Protein AF-A0A7C6C992-F1 (afdb_monomer)

Mean predicted aligned error: 8.11 Å

Radius of gyration: 24.9 Å; Cα contacts (8 Å, |Δi|>4): 354; chains: 1; bounding box: 51×46×105 Å

Structure (mmCIF, N/CA/C/O backbone):
data_AF-A0A7C6C992-F1
#
_entry.id   AF-A0A7C6C992-F1
#
loop_
_atom_site.group_PDB
_atom_site.id
_atom_site.type_symbol
_atom_site.label_atom_id
_atom_site.label_alt_id
_atom_site.label_comp_id
_atom_site.label_asym_id
_atom_site.label_entity_id
_atom_site.label_seq_id
_atom_site.pdbx_PDB_ins_code
_atom_site.Cartn_x
_atom_site.Cartn_y
_atom_site.Cartn_z
_atom_site.occupancy
_atom_site.B_iso_or_equiv
_atom_site.auth_seq_id
_atom_site.auth_comp_id
_atom_site.auth_asym_id
_atom_site.auth_atom_id
_atom_site.pdbx_PDB_model_num
ATOM 1 N N . MET A 1 1 ? 5.895 -8.245 67.526 1.00 63.25 1 MET A N 1
ATOM 2 C CA . MET A 1 1 ? 5.330 -7.080 66.798 1.00 63.25 1 MET A CA 1
ATOM 3 C C . MET A 1 1 ? 6.073 -6.731 65.502 1.00 63.25 1 MET A C 1
ATOM 5 O O . MET A 1 1 ? 5.422 -6.705 64.469 1.00 63.25 1 MET A O 1
ATOM 9 N N . ARG A 1 2 ? 7.404 -6.523 65.492 1.00 70.19 2 ARG A N 1
ATOM 10 C CA . ARG A 1 2 ? 8.161 -6.196 64.253 1.00 70.19 2 ARG A CA 1
ATOM 11 C C . ARG A 1 2 ? 8.018 -7.226 63.118 1.00 70.19 2 ARG A C 1
ATOM 13 O O . ARG A 1 2 ? 7.748 -6.830 61.995 1.00 70.19 2 ARG A O 1
ATOM 20 N N . LYS A 1 3 ? 8.118 -8.531 63.408 1.00 68.38 3 LYS A N 1
ATOM 21 C CA . LYS A 1 3 ? 7.976 -9.601 62.395 1.00 68.38 3 LYS A CA 1
ATOM 22 C C . LYS A 1 3 ? 6.582 -9.652 61.747 1.00 68.38 3 LYS A C 1
ATOM 24 O O . LYS A 1 3 ? 6.481 -9.866 60.549 1.00 68.38 3 LYS A O 1
ATOM 29 N N . ILE A 1 4 ? 5.529 -9.384 62.524 1.00 76.81 4 ILE A N 1
ATOM 30 C CA . ILE A 1 4 ? 4.139 -9.335 62.033 1.00 76.81 4 ILE A CA 1
ATOM 31 C C . ILE A 1 4 ? 3.945 -8.133 61.098 1.00 76.81 4 ILE A C 1
ATOM 33 O O . ILE A 1 4 ? 3.351 -8.280 60.038 1.00 76.81 4 ILE A O 1
ATOM 37 N N . ARG A 1 5 ? 4.526 -6.971 61.435 1.00 73.81 5 ARG A N 1
ATOM 38 C CA . ARG A 1 5 ? 4.494 -5.782 60.567 1.00 73.81 5 ARG A CA 1
ATOM 39 C C . ARG A 1 5 ? 5.260 -5.991 59.258 1.00 73.81 5 ARG A C 1
ATOM 41 O O . ARG A 1 5 ? 4.784 -5.570 58.215 1.00 73.81 5 ARG A O 1
ATOM 48 N N . ILE A 1 6 ? 6.411 -6.667 59.299 1.00 79.94 6 ILE A N 1
ATOM 49 C CA . ILE A 1 6 ? 7.184 -7.004 58.089 1.00 79.94 6 ILE A CA 1
ATOM 50 C C . ILE A 1 6 ? 6.382 -7.941 57.179 1.00 79.94 6 ILE A C 1
ATOM 52 O O . ILE A 1 6 ? 6.317 -7.701 55.979 1.00 79.94 6 ILE A O 1
ATOM 56 N N . LEU A 1 7 ? 5.724 -8.958 57.746 1.00 80.44 7 LEU A N 1
ATOM 57 C CA . LEU A 1 7 ? 4.880 -9.873 56.978 1.00 80.44 7 LEU A CA 1
ATOM 58 C C . LEU A 1 7 ? 3.705 -9.131 56.323 1.00 80.44 7 LEU A C 1
ATOM 60 O O . LEU A 1 7 ? 3.492 -9.273 55.126 1.00 80.44 7 LEU A O 1
ATOM 64 N N . GLN A 1 8 ? 3.009 -8.269 57.070 1.00 83.50 8 GLN A N 1
ATOM 65 C CA . GLN A 1 8 ? 1.908 -7.449 56.547 1.00 83.50 8 GLN A CA 1
ATOM 66 C C . GLN A 1 8 ? 2.346 -6.551 55.381 1.00 83.50 8 GLN A C 1
ATOM 68 O O . GLN A 1 8 ? 1.665 -6.516 54.358 1.00 83.50 8 GLN A O 1
ATOM 73 N N . ILE A 1 9 ? 3.505 -5.892 55.496 1.00 84.88 9 ILE A N 1
ATOM 74 C CA . ILE A 1 9 ? 4.071 -5.067 54.418 1.00 84.88 9 ILE A CA 1
ATOM 75 C C . ILE A 1 9 ? 4.376 -5.924 53.184 1.00 84.88 9 ILE A C 1
ATOM 77 O O . ILE A 1 9 ? 4.029 -5.527 52.077 1.00 84.88 9 ILE A O 1
ATOM 81 N N . LEU A 1 10 ? 4.960 -7.114 53.364 1.00 82.12 10 LEU A N 1
ATOM 82 C CA . LEU A 1 10 ? 5.276 -8.019 52.255 1.00 82.12 10 LEU A CA 1
ATOM 83 C C . LEU A 1 10 ? 4.010 -8.472 51.512 1.00 82.12 10 LEU A C 1
ATOM 85 O O . LEU A 1 10 ? 3.965 -8.438 50.287 1.00 82.12 10 LEU A O 1
ATOM 89 N N . THR A 1 11 ? 2.966 -8.849 52.256 1.00 84.88 11 THR A N 1
ATOM 90 C CA . THR A 1 11 ? 1.672 -9.253 51.675 1.00 84.88 11 THR A CA 1
ATOM 91 C C . THR A 1 11 ? 1.011 -8.113 50.904 1.00 84.88 11 THR A C 1
ATOM 93 O O . THR A 1 11 ? 0.519 -8.332 49.801 1.00 84.88 11 THR A O 1
ATOM 96 N N . ALA A 1 12 ? 1.030 -6.892 51.449 1.00 83.00 12 ALA A N 1
ATOM 97 C CA . ALA A 1 12 ? 0.493 -5.714 50.770 1.00 83.00 12 ALA A CA 1
ATOM 98 C C . ALA A 1 12 ? 1.267 -5.397 49.480 1.00 83.00 12 ALA A C 1
ATOM 100 O O . ALA A 1 12 ? 0.664 -5.045 48.470 1.00 83.00 12 ALA A O 1
ATOM 101 N N . PHE A 1 13 ? 2.589 -5.584 49.491 1.00 87.00 13 PHE A N 1
ATOM 102 C CA . PHE A 1 13 ? 3.431 -5.414 48.310 1.00 87.00 13 PHE A CA 1
ATOM 103 C C . PHE A 1 13 ? 3.099 -6.455 47.232 1.00 87.00 13 PHE A C 1
ATOM 105 O O . PHE A 1 13 ? 2.861 -6.099 46.084 1.00 87.00 13 PHE A O 1
ATOM 112 N N . ILE A 1 14 ? 3.001 -7.735 47.602 1.00 87.19 14 ILE A N 1
ATOM 113 C CA . ILE A 1 14 ? 2.652 -8.815 46.666 1.00 87.19 14 ILE A CA 1
ATOM 114 C C . ILE A 1 14 ? 1.253 -8.602 46.079 1.00 87.19 14 ILE A C 1
ATOM 116 O O . ILE A 1 14 ? 1.069 -8.795 44.882 1.00 87.19 14 ILE A O 1
ATOM 120 N N . LEU A 1 15 ? 0.281 -8.157 46.880 1.00 85.94 15 LEU A N 1
ATOM 121 C CA . LEU A 1 15 ? -1.056 -7.822 46.387 1.00 85.94 15 LEU A CA 1
ATOM 122 C C . LEU A 1 15 ? -1.034 -6.624 45.435 1.00 85.94 15 LEU A C 1
ATOM 124 O O . LEU A 1 15 ? -1.675 -6.681 44.395 1.00 85.94 15 LEU A O 1
ATOM 128 N N . PHE A 1 16 ? -0.280 -5.567 45.740 1.00 83.50 16 PHE A N 1
ATOM 129 C CA . PHE A 1 16 ? -0.207 -4.382 44.885 1.00 83.50 16 PHE A CA 1
ATOM 130 C C . PHE A 1 16 ? 0.463 -4.679 43.534 1.00 83.50 16 PHE A C 1
ATOM 132 O O . PHE A 1 16 ? -0.086 -4.346 42.485 1.00 83.50 16 PHE A O 1
ATOM 139 N N . PHE A 1 17 ? 1.612 -5.360 43.537 1.00 82.31 17 PHE A N 1
ATOM 140 C CA . PHE A 1 17 ? 2.313 -5.730 42.304 1.00 82.31 17 PHE A CA 1
ATOM 141 C C . PHE A 1 17 ? 1.619 -6.870 41.556 1.00 82.31 17 PHE A C 1
ATOM 143 O O . PHE A 1 17 ? 1.561 -6.837 40.332 1.00 82.31 17 PHE A O 1
ATOM 150 N N . GLY A 1 18 ? 1.046 -7.838 42.272 1.00 80.56 18 GLY A N 1
ATOM 151 C CA . GLY A 1 18 ? 0.264 -8.923 41.685 1.00 80.56 18 GLY A CA 1
ATOM 152 C C . GLY A 1 18 ? -1.007 -8.414 41.012 1.00 80.56 18 GLY A C 1
ATOM 153 O O . GLY A 1 18 ? -1.281 -8.786 39.877 1.00 80.56 18 GLY A O 1
ATOM 154 N N . LEU A 1 19 ? -1.744 -7.503 41.657 1.00 78.62 19 LEU A N 1
ATOM 155 C CA . LEU A 1 19 ? -2.938 -6.891 41.073 1.00 78.62 19 LEU A CA 1
ATOM 156 C C . LEU A 1 19 ? -2.579 -5.977 39.894 1.00 78.62 19 LEU A C 1
ATOM 158 O O . LEU A 1 19 ? -3.246 -6.038 38.869 1.00 78.62 19 LEU A O 1
ATOM 162 N N . SER A 1 20 ? -1.499 -5.195 39.996 1.00 74.31 20 SER A N 1
ATOM 163 C CA . SER A 1 20 ? -0.986 -4.374 38.888 1.00 74.31 20 SER A CA 1
ATOM 164 C C . SER A 1 20 ? -0.569 -5.225 37.679 1.00 74.31 20 SER A C 1
ATOM 166 O O . SER A 1 20 ? -0.906 -4.902 36.543 1.00 74.31 20 SER A O 1
ATOM 168 N N . TYR A 1 21 ? 0.089 -6.364 37.916 1.00 79.31 21 TYR A N 1
ATOM 169 C CA . TYR A 1 21 ? 0.481 -7.306 36.867 1.00 79.31 21 TYR A CA 1
ATOM 170 C C . TYR A 1 21 ? -0.719 -8.010 36.227 1.00 79.31 21 TYR A C 1
ATOM 172 O O . TYR A 1 21 ? -0.766 -8.153 35.009 1.00 79.31 21 TYR A O 1
ATOM 180 N N . ILE A 1 22 ? -1.720 -8.397 37.027 1.00 78.31 22 ILE A N 1
ATOM 181 C CA . ILE A 1 22 ? -2.979 -8.933 36.503 1.00 78.31 22 ILE A CA 1
ATOM 182 C C 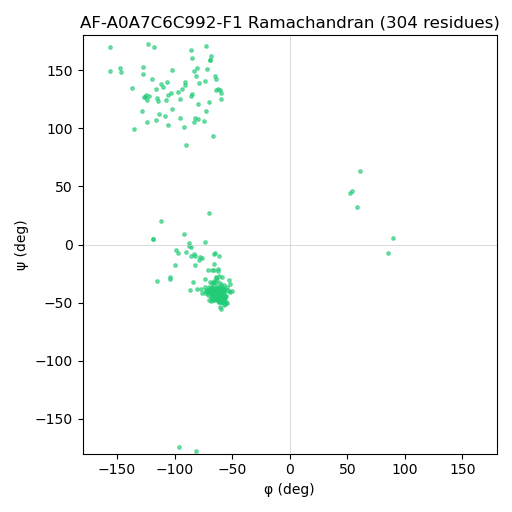. ILE A 1 22 ? -3.638 -7.870 35.625 1.00 78.31 22 ILE A C 1
ATOM 184 O O . ILE A 1 22 ? -3.845 -8.145 34.452 1.00 78.31 22 ILE A O 1
ATOM 188 N N . VAL A 1 23 ? -3.857 -6.648 36.128 1.00 72.12 23 VAL A N 1
ATOM 189 C CA . VAL A 1 23 ? -4.415 -5.516 35.359 1.00 72.12 23 VAL A CA 1
ATOM 190 C C . VAL A 1 23 ? -3.643 -5.279 34.056 1.00 72.12 23 VAL A C 1
ATOM 192 O O . VAL A 1 23 ? -4.259 -5.065 33.018 1.00 72.12 23 VAL A O 1
ATOM 195 N N . TYR A 1 24 ? -2.314 -5.373 34.071 1.00 72.88 24 TYR A N 1
ATOM 196 C CA . TYR A 1 24 ? -1.490 -5.258 32.866 1.00 72.88 24 TYR A CA 1
ATOM 197 C C . TYR A 1 24 ? -1.779 -6.353 31.822 1.00 72.88 24 TYR A C 1
ATOM 199 O O . TYR A 1 24 ? -1.798 -6.058 30.632 1.00 72.88 24 TYR A O 1
ATOM 207 N N . ILE A 1 25 ? -2.039 -7.594 32.246 1.00 68.00 25 ILE A N 1
ATOM 208 C CA . ILE A 1 25 ? -2.342 -8.718 31.343 1.00 68.00 25 ILE A CA 1
ATOM 209 C C . ILE A 1 25 ? -3.781 -8.668 30.814 1.00 68.00 25 ILE A C 1
ATOM 211 O O . ILE A 1 25 ? -4.013 -9.014 29.659 1.00 68.00 25 ILE A O 1
ATOM 215 N N . ILE A 1 26 ? -4.755 -8.266 31.638 1.00 66.06 26 ILE A N 1
ATOM 216 C CA . ILE A 1 26 ? -6.173 -8.215 31.225 1.00 66.06 26 ILE A CA 1
ATOM 217 C C . ILE A 1 26 ? -6.521 -6.991 30.379 1.00 66.06 26 ILE A C 1
ATOM 219 O O . ILE A 1 26 ? -7.595 -6.989 29.785 1.00 66.06 26 ILE A O 1
ATOM 223 N N . ASN A 1 27 ? -5.667 -5.966 30.303 1.00 56.12 27 ASN A N 1
ATOM 224 C CA . ASN A 1 27 ? -5.900 -4.852 29.388 1.00 56.12 27 ASN A CA 1
ATOM 225 C C . ASN A 1 27 ? -5.462 -5.251 27.969 1.00 56.12 27 ASN A C 1
ATOM 227 O O . ASN A 1 27 ? -4.255 -5.348 27.721 1.00 56.12 27 ASN A O 1
ATOM 231 N N . PRO A 1 28 ? -6.398 -5.485 27.028 1.00 59.41 28 PRO A N 1
ATOM 232 C CA . PRO A 1 28 ? -6.031 -5.739 25.644 1.00 59.41 28 PRO A CA 1
ATOM 233 C C . PRO A 1 28 ? -5.275 -4.523 25.109 1.00 59.41 28 PRO A C 1
ATOM 235 O O . PRO A 1 28 ? -5.704 -3.380 25.277 1.00 59.41 28 PRO A O 1
ATOM 238 N N . LYS A 1 29 ? -4.116 -4.763 24.492 1.00 64.62 29 LYS A N 1
ATOM 239 C CA . LYS A 1 29 ? -3.349 -3.687 23.866 1.00 64.62 29 LYS A CA 1
ATOM 240 C C . LYS A 1 29 ? -4.167 -3.102 22.704 1.00 64.62 29 LYS A C 1
ATOM 242 O O . LYS A 1 29 ? -4.850 -3.864 22.016 1.00 64.62 29 LYS A O 1
ATOM 247 N N . PRO A 1 30 ? -4.115 -1.778 22.486 1.00 66.00 30 PRO A N 1
ATOM 248 C CA . PRO A 1 30 ? -4.925 -1.133 21.464 1.00 66.00 30 PRO A CA 1
ATOM 249 C C . PRO A 1 30 ? -4.589 -1.686 20.078 1.00 66.00 30 PRO A C 1
ATOM 251 O O . PRO A 1 30 ? -3.417 -1.808 19.708 1.00 66.00 30 PRO A O 1
ATOM 254 N N . LEU A 1 31 ? -5.639 -2.006 19.322 1.00 76.75 31 LEU A N 1
ATOM 255 C CA . LEU A 1 31 ? -5.551 -2.455 17.939 1.00 76.75 31 LEU A CA 1
ATOM 256 C C . LEU A 1 31 ? -4.927 -1.347 17.085 1.00 76.75 31 LEU A C 1
ATOM 258 O O . LEU A 1 31 ? -5.322 -0.184 17.198 1.00 76.75 31 LEU A O 1
ATOM 262 N N . THR A 1 32 ? -3.969 -1.696 16.228 1.00 90.75 32 THR A N 1
ATOM 263 C CA . THR A 1 32 ? -3.448 -0.760 15.230 1.00 90.75 32 THR A CA 1
ATOM 264 C C . THR A 1 32 ? -3.780 -1.272 13.848 1.00 90.75 32 THR A C 1
ATOM 266 O O . THR A 1 32 ? -3.435 -2.400 13.508 1.00 90.75 32 THR A O 1
ATOM 269 N N . LEU A 1 33 ? -4.427 -0.433 13.052 1.00 92.81 33 LEU A N 1
ATOM 270 C CA . LEU A 1 33 ? -4.755 -0.747 11.673 1.00 92.81 33 LEU A CA 1
ATOM 271 C C . LEU A 1 33 ? -3.902 0.130 10.770 1.00 92.81 33 LEU A C 1
ATOM 273 O O . LEU A 1 33 ? -3.733 1.322 11.035 1.00 92.81 33 LEU A O 1
ATOM 277 N N . VAL A 1 34 ? -3.340 -0.457 9.724 1.00 95.06 34 VAL A N 1
ATOM 278 C CA . VAL A 1 34 ? -2.515 0.244 8.743 1.00 95.06 34 VAL A CA 1
ATOM 279 C C . VAL A 1 34 ? -3.045 -0.074 7.360 1.00 95.06 34 VAL A C 1
ATOM 281 O O . VAL A 1 34 ? -2.971 -1.208 6.902 1.00 95.06 34 VAL A O 1
ATOM 284 N N . SER A 1 35 ? -3.554 0.948 6.685 1.00 94.12 35 SER A N 1
ATOM 285 C CA . SER A 1 35 ? -3.996 0.868 5.301 1.00 94.12 35 SER A CA 1
ATOM 286 C C . SER A 1 35 ? -2.897 1.368 4.371 1.00 94.12 35 SER A C 1
ATOM 288 O O . SER A 1 35 ? -2.374 2.471 4.549 1.00 94.12 35 SER A O 1
ATOM 290 N N . ILE A 1 36 ? -2.603 0.583 3.338 1.00 96.44 36 ILE A N 1
ATOM 291 C CA . ILE A 1 36 ? -1.650 0.881 2.270 1.00 96.44 36 ILE A CA 1
ATOM 292 C C . ILE A 1 36 ? -2.446 0.974 0.965 1.00 96.44 36 ILE A C 1
ATOM 294 O O . ILE A 1 36 ? -2.918 -0.033 0.443 1.00 96.44 36 ILE A O 1
ATOM 298 N N . SER A 1 37 ? -2.616 2.193 0.450 1.00 94.81 37 SER A N 1
ATOM 299 C CA . SER A 1 37 ? -3.334 2.466 -0.799 1.00 94.81 37 SER A CA 1
ATOM 300 C C . SER A 1 37 ? -2.345 2.810 -1.905 1.00 94.81 37 SER A C 1
ATOM 302 O O . SER A 1 37 ? -1.797 3.912 -1.958 1.00 94.81 37 SER A O 1
ATOM 304 N N . ILE A 1 38 ? -2.112 1.840 -2.781 1.00 94.25 38 ILE A N 1
ATOM 305 C CA . ILE A 1 38 ? -1.359 1.968 -4.036 1.00 94.25 38 ILE A CA 1
ATOM 306 C C . ILE A 1 38 ? -2.344 2.105 -5.212 1.00 94.25 38 ILE A C 1
ATOM 308 O O . ILE A 1 38 ? -1.965 2.593 -6.274 1.00 94.25 38 ILE A O 1
ATOM 312 N N . ASN A 1 39 ? -3.617 1.731 -4.986 1.00 87.06 39 ASN A N 1
ATOM 313 C CA . ASN A 1 39 ? -4.565 1.265 -5.998 1.00 87.06 39 ASN A CA 1
ATOM 314 C C . ASN A 1 39 ? -4.018 -0.011 -6.655 1.00 87.06 39 ASN A C 1
ATOM 316 O O . ASN A 1 39 ? -3.615 0.044 -7.819 1.00 87.06 39 ASN A O 1
ATOM 320 N N . PRO A 1 40 ? -3.854 -1.105 -5.882 1.00 94.69 40 PRO A N 1
ATOM 321 C CA . PRO A 1 40 ? -4.780 -1.656 -4.862 1.00 94.69 40 PRO A CA 1
ATOM 322 C C . PRO A 1 40 ? -4.724 -1.109 -3.420 1.00 94.69 40 PRO A C 1
ATOM 324 O O . PRO A 1 40 ? -3.769 -0.432 -3.040 1.00 94.69 40 PRO A O 1
ATOM 327 N N . ASP A 1 41 ? -5.741 -1.446 -2.612 1.00 94.31 41 ASP A N 1
ATOM 328 C CA . ASP A 1 41 ? -5.897 -1.076 -1.196 1.00 94.31 41 ASP A CA 1
ATOM 329 C C . ASP A 1 41 ? -5.820 -2.310 -0.271 1.00 94.31 41 ASP A C 1
ATOM 331 O O . ASP A 1 41 ? -6.728 -3.141 -0.247 1.00 94.31 41 ASP A O 1
ATOM 335 N N . VAL A 1 42 ? -4.766 -2.399 0.545 1.00 96.75 42 VAL A N 1
ATOM 336 C CA . VAL A 1 42 ? -4.572 -3.482 1.529 1.00 96.75 42 VAL A CA 1
ATOM 337 C C . VAL A 1 42 ? -4.584 -2.907 2.939 1.00 96.75 42 VAL A C 1
ATOM 339 O O . VAL A 1 42 ? -3.910 -1.911 3.208 1.00 96.75 42 VAL A O 1
ATOM 342 N N . GLU A 1 43 ? -5.309 -3.544 3.852 1.00 95.44 43 GLU A N 1
ATOM 343 C CA . GLU A 1 43 ? -5.313 -3.200 5.270 1.00 95.44 43 GLU A CA 1
ATOM 344 C C . GLU A 1 43 ? -4.664 -4.299 6.110 1.00 95.44 43 GLU A C 1
ATOM 346 O O . GLU A 1 43 ? -4.862 -5.490 5.877 1.00 95.44 43 GLU A O 1
ATOM 351 N N . LEU A 1 44 ? -3.858 -3.889 7.083 1.00 97.12 44 LEU A N 1
ATOM 352 C CA . LEU A 1 44 ? -3.148 -4.770 7.995 1.00 97.12 44 LEU A CA 1
ATOM 353 C C . LEU A 1 44 ? -3.548 -4.433 9.423 1.00 97.12 44 LEU A C 1
ATOM 355 O O . LEU A 1 44 ? -3.434 -3.283 9.851 1.00 97.12 44 LEU A O 1
ATOM 359 N N . VAL A 1 45 ? -3.963 -5.447 10.171 1.00 94.69 45 VAL A N 1
ATOM 360 C CA . VAL A 1 45 ? -4.172 -5.340 11.614 1.00 94.69 45 VAL A CA 1
ATOM 361 C C . VAL A 1 45 ? -2.910 -5.835 12.297 1.00 94.69 45 VAL A C 1
ATOM 363 O O . VAL A 1 45 ? -2.450 -6.945 12.025 1.00 94.69 45 VAL A O 1
ATOM 366 N N . VAL A 1 46 ? -2.331 -5.010 13.166 1.00 94.75 46 VAL A N 1
ATOM 367 C CA . VAL A 1 46 ? -1.078 -5.321 13.854 1.00 94.75 46 VAL A CA 1
ATOM 368 C C . VAL A 1 46 ? -1.212 -5.165 15.360 1.00 94.75 46 VAL A C 1
ATOM 370 O O . VAL A 1 46 ? -1.908 -4.274 15.860 1.00 94.75 46 VAL A O 1
ATOM 373 N N . ASN A 1 47 ? -0.490 -6.010 16.091 1.00 91.44 47 ASN A N 1
ATOM 374 C CA . ASN A 1 47 ? -0.376 -5.883 17.538 1.00 91.44 47 ASN A CA 1
ATOM 375 C C . ASN A 1 47 ? 0.665 -4.835 17.952 1.00 91.44 47 ASN A C 1
ATOM 377 O O . ASN A 1 47 ? 1.303 -4.172 17.132 1.00 91.44 47 ASN A O 1
ATOM 381 N N . SER A 1 48 ? 0.862 -4.690 19.264 1.00 88.56 48 SER A N 1
ATOM 382 C CA . SER A 1 48 ? 1.797 -3.710 19.831 1.00 88.56 48 SER A CA 1
ATOM 383 C C . SER A 1 48 ? 3.255 -3.913 19.444 1.00 88.56 48 SER A C 1
ATOM 385 O O . SER A 1 48 ? 4.050 -2.986 19.579 1.00 88.56 48 SER A O 1
ATOM 387 N N . ASP A 1 49 ? 3.610 -5.127 19.027 1.00 89.94 49 ASP A N 1
ATOM 388 C CA . ASP A 1 49 ? 4.968 -5.480 18.623 1.00 89.94 49 ASP A CA 1
ATOM 389 C C . ASP A 1 49 ? 5.143 -5.275 17.105 1.00 89.94 49 ASP A C 1
ATOM 391 O O . ASP A 1 49 ? 6.175 -5.619 16.532 1.00 89.94 49 ASP A O 1
ATOM 395 N N . TYR A 1 50 ? 4.140 -4.655 16.465 1.00 93.88 50 TYR A N 1
ATOM 396 C CA . TYR A 1 50 ? 4.039 -4.408 15.033 1.00 93.88 50 TYR A CA 1
ATOM 397 C C . TYR A 1 50 ? 4.081 -5.684 14.192 1.00 93.88 50 TYR A C 1
ATOM 399 O O . TYR A 1 50 ? 4.585 -5.666 13.068 1.00 93.88 50 TYR A O 1
ATOM 407 N N . ILE A 1 51 ? 3.552 -6.780 14.737 1.00 95.81 51 ILE A N 1
ATOM 408 C CA . ILE A 1 51 ? 3.371 -8.040 14.021 1.00 95.81 51 ILE A CA 1
ATOM 409 C C . ILE A 1 51 ? 1.966 -8.080 13.429 1.00 95.81 51 ILE A C 1
ATOM 411 O O . ILE A 1 51 ? 1.000 -7.747 14.116 1.00 95.81 51 ILE A O 1
ATOM 415 N N . VAL A 1 52 ? 1.868 -8.473 12.160 1.00 97.12 52 VAL A N 1
ATOM 416 C CA . VAL A 1 52 ? 0.607 -8.612 11.425 1.00 97.12 52 VAL A CA 1
ATOM 417 C C . VAL A 1 52 ? -0.186 -9.795 11.969 1.00 97.12 52 VAL A C 1
ATOM 419 O O . VAL A 1 52 ? 0.288 -10.930 11.961 1.00 97.12 52 VAL A O 1
ATOM 422 N N . GLU A 1 53 ? -1.407 -9.527 12.414 1.00 95.31 53 GLU A N 1
ATOM 423 C CA . GLU A 1 53 ? -2.360 -10.527 12.902 1.00 95.31 53 GLU A CA 1
ATOM 424 C C . GLU A 1 53 ? -3.460 -10.811 11.875 1.00 95.31 53 GLU A C 1
ATOM 426 O O . GLU A 1 53 ? -3.976 -11.925 11.818 1.00 95.31 53 GLU A O 1
ATOM 431 N N . GLU A 1 54 ? -3.782 -9.833 11.027 1.00 94.88 54 GLU A N 1
ATOM 432 C CA . GLU A 1 54 ? -4.795 -9.965 9.983 1.00 94.88 54 GLU A CA 1
ATOM 433 C C . GLU A 1 54 ? -4.426 -9.141 8.746 1.00 94.88 54 GLU A C 1
ATOM 435 O O . GLU A 1 54 ? -3.798 -8.084 8.846 1.00 94.88 54 GLU A O 1
ATOM 440 N N . VAL A 1 55 ? -4.838 -9.639 7.581 1.00 96.12 55 VAL A N 1
ATOM 441 C CA . VAL A 1 55 ? -4.690 -8.990 6.276 1.00 96.12 55 VAL A CA 1
ATOM 442 C C . VAL A 1 55 ? -6.071 -8.892 5.656 1.00 96.12 55 VAL A C 1
ATOM 444 O O . VAL A 1 55 ? -6.764 -9.905 5.548 1.00 96.12 55 VAL A O 1
ATOM 447 N N . LEU A 1 56 ? -6.447 -7.696 5.220 1.00 95.38 56 LEU A N 1
ATOM 448 C CA . LEU A 1 56 ? -7.723 -7.444 4.577 1.00 95.38 56 LEU A CA 1
ATOM 449 C C . LEU A 1 56 ? -7.512 -6.801 3.193 1.00 95.38 56 LEU A C 1
ATOM 451 O O . LEU A 1 56 ? -7.156 -5.621 3.107 1.00 95.38 56 LEU A O 1
ATOM 455 N N . PRO A 1 57 ? -7.695 -7.557 2.097 1.00 95.06 57 PRO A N 1
ATOM 456 C CA . PRO A 1 57 ? -7.711 -7.006 0.745 1.00 95.06 57 PRO A CA 1
ATOM 457 C C . PRO A 1 57 ? -9.032 -6.261 0.497 1.00 95.06 57 PRO A C 1
ATOM 459 O O . PRO A 1 57 ? -10.100 -6.859 0.352 1.00 95.06 57 PRO A O 1
ATOM 462 N N . ILE A 1 58 ? -8.978 -4.929 0.481 1.00 92.94 58 ILE A N 1
ATOM 463 C CA . ILE A 1 58 ? -10.192 -4.104 0.465 1.00 92.94 58 ILE A CA 1
ATOM 464 C C . ILE A 1 58 ? -10.882 -4.151 -0.905 1.00 92.94 58 ILE A C 1
ATOM 466 O O . ILE A 1 58 ? -12.109 -4.228 -0.973 1.00 92.94 58 ILE A O 1
ATOM 470 N N . ASN A 1 59 ? -10.109 -4.154 -1.994 1.00 91.81 59 ASN A N 1
ATOM 471 C CA . ASN A 1 59 ? -10.602 -4.239 -3.371 1.00 91.81 59 ASN A CA 1
ATOM 472 C C . ASN A 1 59 ? -10.114 -5.500 -4.107 1.00 91.81 59 ASN A C 1
ATOM 474 O O . ASN A 1 59 ? -9.249 -6.224 -3.623 1.00 91.81 59 ASN A O 1
ATOM 478 N N . GLU A 1 60 ? -10.677 -5.762 -5.289 1.00 93.06 60 GLU A N 1
ATOM 479 C CA . GLU A 1 60 ? -10.366 -6.961 -6.086 1.00 93.06 60 GLU A CA 1
ATOM 480 C C . GLU A 1 60 ? -8.893 -7.020 -6.490 1.00 93.06 60 GLU A C 1
ATOM 482 O O . GLU A 1 60 ? -8.253 -8.060 -6.376 1.00 93.06 60 GLU A O 1
ATOM 487 N N . GLU A 1 61 ? -8.309 -5.883 -6.857 1.00 95.94 61 GLU A N 1
ATOM 488 C CA . GLU A 1 61 ? -6.890 -5.796 -7.186 1.00 95.94 61 GLU A CA 1
ATOM 489 C C . GLU A 1 61 ? -6.000 -6.140 -5.979 1.00 95.94 61 GLU A C 1
ATOM 491 O O . GLU A 1 61 ? -4.902 -6.675 -6.148 1.00 95.94 61 GLU A O 1
ATOM 496 N N . ALA A 1 62 ? -6.460 -5.857 -4.752 1.00 96.62 62 ALA A N 1
ATOM 497 C CA . ALA A 1 62 ? -5.757 -6.254 -3.535 1.00 96.62 62 ALA A CA 1
ATOM 498 C C . ALA A 1 62 ? -5.822 -7.765 -3.312 1.00 96.62 62 ALA A C 1
ATOM 500 O O . ALA A 1 62 ? -4.824 -8.345 -2.880 1.00 96.62 62 ALA A O 1
ATOM 501 N N . ASP A 1 63 ? -6.946 -8.410 -3.636 1.00 96.12 63 ASP A N 1
ATOM 502 C CA . ASP A 1 63 ? -7.053 -9.871 -3.579 1.00 96.12 63 ASP A CA 1
ATOM 503 C C . ASP A 1 63 ? -6.020 -10.522 -4.513 1.00 96.12 63 ASP A C 1
ATOM 505 O O . ASP A 1 63 ? -5.298 -11.439 -4.117 1.00 96.12 63 ASP A O 1
ATOM 509 N N . VAL A 1 64 ? -5.871 -9.975 -5.724 1.00 97.12 64 VAL A N 1
ATOM 510 C CA . VAL A 1 64 ? -4.898 -10.433 -6.725 1.00 97.12 64 VAL A CA 1
ATOM 511 C C . VAL A 1 64 ? -3.467 -10.332 -6.206 1.00 97.12 64 VAL A C 1
ATOM 513 O O . VAL A 1 64 ? -2.753 -11.339 -6.168 1.00 97.12 64 VAL A O 1
ATOM 516 N N . ILE A 1 65 ? -3.032 -9.148 -5.759 1.00 97.06 65 ILE A N 1
ATOM 517 C CA . ILE A 1 65 ? -1.630 -8.956 -5.353 1.00 97.06 65 ILE A CA 1
ATOM 518 C C . ILE A 1 65 ? -1.269 -9.665 -4.042 1.00 97.06 65 ILE A C 1
ATOM 520 O O . ILE A 1 65 ? -0.088 -9.930 -3.820 1.00 97.06 65 ILE A O 1
ATOM 524 N N . THR A 1 66 ? -2.253 -9.973 -3.187 1.00 96.94 66 THR A N 1
ATOM 525 C CA . THR A 1 66 ? -2.036 -10.655 -1.898 1.00 96.94 66 THR A CA 1
ATOM 526 C C . THR A 1 66 ? -2.274 -12.168 -1.940 1.00 96.94 66 THR A C 1
ATOM 528 O O . THR A 1 66 ? -1.940 -12.852 -0.974 1.00 96.94 66 THR A O 1
ATOM 531 N N . SER A 1 67 ? -2.787 -12.709 -3.050 1.00 95.06 67 SER A N 1
ATOM 532 C CA . SER A 1 67 ? -3.225 -14.110 -3.202 1.00 95.06 67 SER A CA 1
ATOM 533 C C . SER A 1 67 ? -2.192 -15.178 -2.804 1.00 95.06 67 SER A C 1
ATOM 535 O O . SER A 1 67 ? -2.543 -16.259 -2.324 1.00 95.06 67 SER A O 1
ATOM 537 N N . ASP A 1 68 ? -0.905 -14.902 -2.952 1.00 93.44 68 ASP A N 1
ATOM 538 C CA . ASP A 1 68 ? 0.222 -15.795 -2.664 1.00 93.44 68 ASP A CA 1
ATOM 539 C C . ASP A 1 68 ? 1.162 -15.251 -1.573 1.00 93.44 68 ASP A C 1
ATOM 541 O O . ASP A 1 68 ? 2.185 -15.870 -1.280 1.00 93.44 68 ASP A O 1
ATOM 545 N N . LEU A 1 69 ? 0.823 -14.120 -0.944 1.00 96.88 69 LEU A N 1
ATOM 546 C CA . LEU A 1 69 ? 1.668 -13.502 0.071 1.00 96.88 69 LEU A CA 1
ATOM 547 C C . LEU A 1 69 ? 1.430 -14.115 1.455 1.00 96.88 69 LEU A C 1
ATOM 549 O O . LEU A 1 69 ? 0.314 -14.160 1.970 1.00 96.88 69 LEU A O 1
ATOM 553 N N . GLU A 1 70 ? 2.519 -14.511 2.108 1.00 96.44 70 GLU A N 1
ATOM 554 C CA . GLU A 1 70 ? 2.536 -14.853 3.531 1.00 96.44 70 GLU A CA 1
ATOM 555 C C . GLU A 1 70 ? 2.903 -13.604 4.340 1.00 96.44 70 GLU A C 1
ATOM 557 O O . GLU A 1 70 ? 4.068 -13.197 4.374 1.00 96.44 70 GLU A O 1
ATOM 562 N N . LEU A 1 71 ? 1.891 -12.957 4.928 1.00 98.00 71 LEU A N 1
ATOM 563 C CA . LEU A 1 71 ? 2.043 -11.690 5.660 1.00 98.00 71 LEU A CA 1
ATOM 564 C C . LEU A 1 71 ? 1.735 -11.817 7.159 1.00 98.00 71 LEU A C 1
ATOM 566 O O . LEU A 1 71 ? 2.322 -11.097 7.962 1.00 98.00 71 LEU A O 1
ATOM 570 N N . ILE A 1 72 ? 0.822 -12.713 7.550 1.00 97.12 72 ILE A N 1
ATOM 571 C CA . ILE A 1 72 ? 0.469 -12.937 8.961 1.00 97.12 72 ILE A CA 1
ATOM 572 C C . ILE A 1 72 ? 1.689 -13.487 9.707 1.00 97.12 72 ILE A C 1
ATOM 574 O O . ILE A 1 72 ? 2.347 -14.416 9.243 1.00 97.12 72 ILE A O 1
ATOM 578 N N . GLY A 1 73 ? 1.979 -12.919 10.876 1.00 96.75 73 GLY A N 1
ATOM 579 C CA . GLY A 1 73 ? 3.152 -13.249 11.685 1.00 96.75 73 GLY A CA 1
ATOM 580 C C . GLY A 1 73 ? 4.418 -12.483 11.295 1.00 96.75 73 GLY A C 1
ATOM 581 O O . GLY A 1 73 ? 5.407 -12.542 12.027 1.00 96.75 73 GLY A O 1
ATOM 582 N N . GLU A 1 74 ? 4.404 -11.723 10.199 1.00 98.25 74 GLU A N 1
ATOM 583 C CA . GLU A 1 74 ? 5.523 -10.858 9.834 1.00 98.25 74 GLU A CA 1
ATOM 584 C C . GLU A 1 74 ? 5.457 -9.500 10.525 1.00 98.25 74 GLU A C 1
ATOM 586 O O . GLU A 1 74 ? 4.403 -9.039 10.964 1.00 98.25 74 GLU A O 1
ATOM 591 N N . SER A 1 75 ? 6.599 -8.810 10.578 1.00 98.19 75 SER A N 1
ATOM 592 C CA . SER A 1 75 ? 6.591 -7.396 10.943 1.00 98.19 75 SER A CA 1
ATOM 593 C C . SER A 1 75 ? 5.846 -6.579 9.885 1.00 98.19 75 SER A C 1
ATOM 595 O O . SER A 1 75 ? 5.987 -6.837 8.688 1.00 98.19 75 SER A O 1
ATOM 597 N N . ILE A 1 76 ? 5.135 -5.530 10.306 1.00 97.69 76 ILE A N 1
ATOM 598 C CA . ILE A 1 76 ? 4.459 -4.584 9.405 1.00 97.69 76 ILE A CA 1
ATOM 599 C C . ILE A 1 76 ? 5.400 -4.037 8.329 1.00 97.69 76 ILE A C 1
ATOM 601 O O . ILE A 1 76 ? 4.986 -3.811 7.197 1.00 97.69 76 ILE A O 1
ATOM 605 N N . TYR A 1 77 ? 6.680 -3.858 8.659 1.00 98.00 77 TYR A N 1
ATOM 606 C CA . TYR A 1 77 ? 7.689 -3.345 7.738 1.00 98.00 77 TYR A CA 1
ATOM 607 C C . TYR A 1 77 ? 7.969 -4.335 6.607 1.00 98.00 77 TYR A C 1
ATOM 609 O O . TYR A 1 77 ? 7.973 -3.938 5.447 1.00 98.00 77 TYR A O 1
ATOM 617 N N . THR A 1 78 ? 8.145 -5.616 6.937 1.00 98.44 78 THR A N 1
ATOM 618 C CA . THR A 1 78 ? 8.363 -6.685 5.952 1.00 98.44 78 THR A CA 1
ATOM 619 C C . THR A 1 78 ? 7.109 -6.926 5.117 1.00 98.44 78 THR A C 1
ATOM 621 O O . THR A 1 78 ? 7.189 -6.961 3.891 1.00 98.44 78 THR A O 1
ATOM 624 N N . ALA A 1 79 ? 5.941 -6.999 5.760 1.00 98.50 79 ALA A N 1
ATOM 625 C CA . ALA A 1 79 ? 4.672 -7.182 5.065 1.00 98.50 79 ALA A CA 1
ATOM 626 C C . ALA A 1 79 ? 4.400 -6.040 4.070 1.00 98.50 79 ALA A C 1
ATOM 628 O O . ALA A 1 79 ? 4.018 -6.277 2.926 1.00 98.50 79 ALA A O 1
ATOM 629 N N . THR A 1 80 ? 4.677 -4.797 4.476 1.00 98.19 80 THR A N 1
ATOM 630 C CA . THR A 1 80 ? 4.560 -3.619 3.609 1.00 98.19 80 THR A CA 1
ATOM 631 C C . THR A 1 80 ? 5.500 -3.702 2.403 1.00 98.19 80 THR A C 1
ATOM 633 O O . THR A 1 80 ? 5.083 -3.405 1.286 1.00 98.19 80 THR A O 1
ATOM 636 N N . GLU A 1 81 ? 6.755 -4.120 2.593 1.00 98.44 81 GLU A N 1
ATOM 637 C CA . GLU A 1 81 ? 7.706 -4.303 1.485 1.00 98.44 81 GLU A CA 1
ATOM 638 C C . GLU A 1 81 ? 7.223 -5.354 0.486 1.00 98.44 81 GLU A C 1
ATOM 640 O O . GLU A 1 81 ? 7.285 -5.112 -0.718 1.00 98.44 81 GLU A O 1
ATOM 645 N N . LYS A 1 82 ? 6.681 -6.478 0.972 1.00 98.69 82 LYS A N 1
ATOM 646 C CA . LYS A 1 82 ? 6.104 -7.526 0.119 1.00 98.69 82 LYS A CA 1
ATOM 647 C C . LYS A 1 82 ? 4.902 -7.031 -0.684 1.00 98.69 82 LYS A C 1
ATOM 649 O O . LYS A 1 82 ? 4.811 -7.329 -1.869 1.00 98.69 82 LYS A O 1
ATOM 654 N N . ILE A 1 83 ? 4.008 -6.253 -0.070 1.00 98.62 83 ILE A N 1
ATOM 655 C CA . ILE A 1 83 ? 2.854 -5.653 -0.764 1.00 98.62 83 ILE A CA 1
ATOM 656 C C . ILE A 1 83 ? 3.328 -4.694 -1.864 1.00 98.62 83 ILE A C 1
ATOM 658 O O . ILE A 1 83 ? 2.842 -4.751 -2.993 1.00 98.62 83 ILE A O 1
ATOM 662 N N . VAL A 1 84 ? 4.301 -3.831 -1.554 1.00 98.50 84 VAL A N 1
ATOM 663 C CA . VAL A 1 84 ? 4.884 -2.901 -2.533 1.00 98.50 84 VAL A CA 1
ATOM 664 C C . VAL A 1 84 ? 5.575 -3.661 -3.666 1.00 98.50 84 VAL A C 1
ATOM 666 O O . VAL A 1 84 ? 5.419 -3.289 -4.827 1.00 98.50 84 VAL A O 1
ATOM 669 N N . ASP A 1 85 ? 6.293 -4.739 -3.359 1.00 98.38 85 ASP A N 1
ATOM 670 C CA . ASP A 1 85 ? 6.947 -5.577 -4.364 1.00 98.38 85 ASP A CA 1
ATOM 671 C C . ASP A 1 85 ? 5.940 -6.274 -5.273 1.00 98.38 85 ASP A C 1
ATOM 673 O O . ASP A 1 85 ? 6.075 -6.187 -6.493 1.00 98.38 85 ASP A O 1
ATOM 677 N N . ALA A 1 86 ? 4.878 -6.850 -4.711 1.00 98.25 86 ALA A N 1
ATOM 678 C CA . ALA A 1 86 ? 3.799 -7.440 -5.494 1.00 98.25 86 ALA A CA 1
ATOM 679 C C . ALA A 1 86 ? 3.144 -6.405 -6.424 1.00 98.25 86 ALA A C 1
ATOM 681 O O . ALA A 1 86 ? 2.882 -6.703 -7.590 1.00 98.25 86 ALA A O 1
ATOM 682 N N . ALA A 1 87 ? 2.945 -5.166 -5.959 1.00 98.25 87 ALA A N 1
ATOM 683 C CA . ALA A 1 87 ? 2.423 -4.076 -6.783 1.00 98.25 87 ALA A CA 1
ATOM 684 C C . ALA A 1 87 ? 3.391 -3.652 -7.910 1.00 98.25 87 ALA A C 1
ATOM 686 O O . ALA A 1 87 ? 2.952 -3.316 -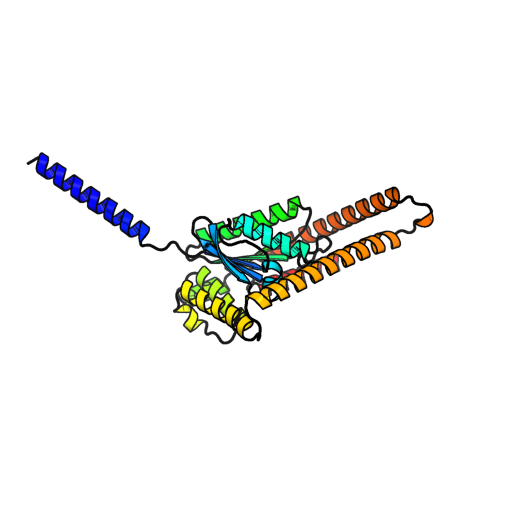9.011 1.00 98.25 87 ALA A O 1
ATOM 687 N N . VAL A 1 88 ? 4.708 -3.691 -7.680 1.00 97.88 88 VAL A N 1
ATOM 688 C CA . VAL A 1 88 ? 5.731 -3.453 -8.721 1.00 97.88 88 VAL A CA 1
ATOM 689 C C . VAL A 1 88 ? 5.778 -4.598 -9.738 1.00 97.88 88 VAL A C 1
ATOM 691 O O . VAL A 1 88 ? 5.976 -4.379 -10.939 1.00 97.88 88 VAL A O 1
ATOM 694 N N . GLU A 1 89 ? 5.639 -5.839 -9.281 1.00 97.12 89 GLU A N 1
ATOM 695 C CA . GLU A 1 89 ? 5.667 -7.034 -10.128 1.00 97.12 89 GLU A CA 1
ATOM 696 C C . GLU A 1 89 ? 4.461 -7.099 -11.065 1.00 97.12 89 GLU A C 1
ATOM 698 O O . GLU A 1 89 ? 4.621 -7.407 -12.245 1.00 97.12 89 GLU A O 1
ATOM 703 N N . THR A 1 90 ? 3.289 -6.726 -10.561 1.00 97.62 90 THR A N 1
ATOM 704 C CA . THR A 1 90 ? 2.017 -6.713 -11.302 1.00 97.62 90 THR A CA 1
ATOM 705 C C . THR A 1 90 ? 1.775 -5.429 -12.100 1.00 97.62 90 THR A C 1
ATOM 707 O O . THR A 1 90 ? 0.885 -5.391 -12.943 1.00 97.62 90 THR A O 1
ATOM 710 N N . GLY A 1 91 ? 2.590 -4.388 -11.898 1.00 96.44 91 GLY A N 1
ATOM 711 C CA . GLY A 1 91 ? 2.533 -3.144 -12.672 1.00 96.44 91 GLY A CA 1
ATOM 712 C C . GLY A 1 91 ? 1.599 -2.064 -12.116 1.00 96.44 91 GLY A C 1
ATOM 713 O O . GLY A 1 91 ? 1.479 -1.012 -12.739 1.00 96.44 91 GLY A O 1
ATOM 714 N N . PHE A 1 92 ? 0.998 -2.264 -10.938 1.00 96.62 92 PHE A N 1
ATOM 715 C CA . PHE A 1 92 ? 0.299 -1.193 -10.211 1.00 96.62 92 PHE A CA 1
ATOM 716 C C . PHE A 1 92 ? 1.254 -0.075 -9.768 1.00 96.62 92 PHE A C 1
ATOM 718 O O . PHE A 1 92 ? 0.858 1.086 -9.678 1.00 96.62 92 PHE A O 1
ATOM 725 N N . ILE A 1 93 ? 2.529 -0.410 -9.543 1.00 97.31 93 ILE A N 1
ATOM 726 C CA . ILE A 1 93 ? 3.627 0.558 -9.480 1.00 97.31 93 ILE A CA 1
ATOM 727 C C . ILE A 1 93 ? 4.480 0.387 -10.736 1.00 97.31 93 ILE A C 1
ATOM 729 O O . ILE A 1 93 ? 5.197 -0.604 -10.887 1.00 97.31 93 ILE A O 1
ATOM 733 N N . ASP A 1 94 ? 4.440 1.382 -11.619 1.00 95.19 94 ASP A N 1
ATOM 734 C CA . ASP A 1 94 ? 5.248 1.408 -12.837 1.00 95.19 94 ASP A CA 1
ATOM 735 C C . ASP A 1 94 ? 6.534 2.204 -12.597 1.00 95.19 94 ASP A C 1
ATOM 737 O O . ASP A 1 94 ? 6.532 3.430 -12.499 1.00 95.19 94 ASP A O 1
ATOM 741 N N . GLU A 1 95 ? 7.672 1.514 -12.537 1.00 95.06 95 GLU A N 1
ATOM 742 C CA . GLU A 1 95 ? 8.983 2.132 -12.314 1.00 95.06 95 GLU A CA 1
ATOM 743 C C . GLU A 1 95 ? 9.420 3.147 -13.393 1.00 95.06 95 GLU A C 1
ATOM 745 O O . GLU A 1 95 ? 10.408 3.862 -13.191 1.00 95.06 95 GLU A O 1
ATOM 750 N N . TYR A 1 96 ? 8.695 3.223 -14.514 1.00 93.88 96 TYR A N 1
ATOM 751 C CA . TYR A 1 96 ? 8.893 4.171 -15.611 1.00 93.88 96 TYR A CA 1
ATOM 752 C C . TYR A 1 96 ? 7.755 5.198 -15.752 1.00 93.88 96 TYR A C 1
ATOM 754 O O . TYR A 1 96 ? 7.646 5.857 -16.796 1.00 93.88 96 TYR A O 1
ATOM 762 N N . SER A 1 97 ? 6.974 5.386 -14.683 1.00 92.44 97 SER A N 1
ATOM 763 C CA . SER A 1 97 ? 5.886 6.358 -14.566 1.00 92.44 97 SER A CA 1
ATOM 764 C C . SER A 1 97 ? 6.120 7.361 -13.432 1.00 92.44 97 SER A C 1
ATOM 766 O O . SER A 1 97 ? 6.589 7.019 -12.348 1.00 92.44 97 SER A O 1
ATOM 768 N N . ASP A 1 98 ? 5.738 8.619 -13.659 1.00 90.06 98 ASP A N 1
ATOM 769 C CA . ASP A 1 98 ? 5.694 9.682 -12.643 1.00 90.06 98 ASP A CA 1
ATOM 770 C C . ASP A 1 98 ? 4.354 9.731 -11.879 1.00 90.06 98 ASP A C 1
ATOM 772 O O . ASP A 1 98 ? 4.160 10.562 -10.982 1.00 90.06 98 ASP A O 1
ATOM 776 N N . LYS A 1 99 ? 3.432 8.814 -12.203 1.00 91.31 99 LYS A N 1
ATOM 777 C CA . LYS A 1 99 ? 2.084 8.745 -11.625 1.00 91.3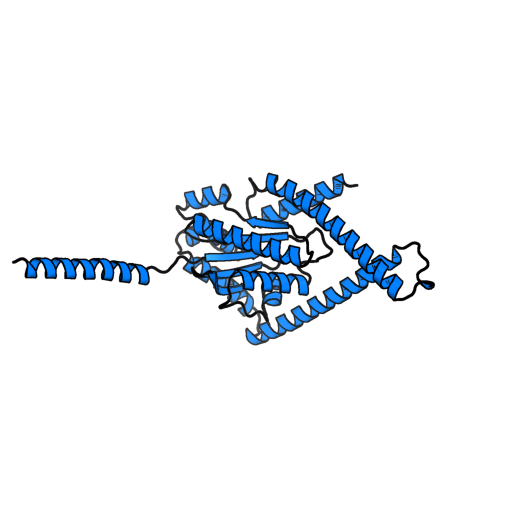1 99 LYS A CA 1
ATOM 778 C C . LYS A 1 99 ? 1.982 7.878 -10.371 1.00 91.31 99 LYS A C 1
ATOM 780 O O . LYS A 1 99 ? 0.936 7.901 -9.724 1.00 91.31 99 LYS A O 1
ATOM 785 N N . ASN A 1 100 ? 3.044 7.170 -9.995 1.00 94.31 100 ASN A N 1
ATOM 786 C CA . ASN A 1 100 ? 3.043 6.328 -8.801 1.00 94.31 100 ASN A CA 1
ATOM 787 C C . ASN A 1 100 ? 2.752 7.160 -7.547 1.00 94.31 100 ASN A C 1
ATOM 789 O O . ASN A 1 100 ? 3.435 8.155 -7.274 1.00 94.31 100 ASN A O 1
ATOM 793 N N . THR A 1 101 ? 1.737 6.748 -6.794 1.00 94.38 101 THR A N 1
ATOM 794 C CA . THR A 1 101 ? 1.362 7.353 -5.516 1.00 94.38 101 THR A CA 1
ATOM 795 C C . THR A 1 101 ? 1.043 6.244 -4.532 1.00 94.38 101 THR A C 1
ATOM 797 O O . THR A 1 101 ? 0.331 5.307 -4.876 1.00 94.38 101 THR A O 1
ATOM 800 N N . ILE A 1 102 ? 1.552 6.364 -3.310 1.00 95.69 102 ILE A N 1
ATOM 801 C CA . ILE A 1 102 ? 1.242 5.455 -2.209 1.00 95.69 102 ILE A CA 1
ATOM 802 C C . ILE A 1 102 ? 0.752 6.290 -1.038 1.00 95.69 102 ILE A C 1
ATOM 804 O O . ILE A 1 102 ? 1.421 7.240 -0.625 1.00 95.69 102 ILE A O 1
ATOM 808 N N . ILE A 1 103 ? -0.412 5.934 -0.510 1.00 92.69 103 ILE A N 1
ATOM 809 C CA . ILE A 1 103 ? -1.023 6.604 0.631 1.00 92.69 103 ILE A CA 1
ATOM 810 C C . ILE A 1 103 ? -1.056 5.628 1.800 1.00 92.69 103 ILE A C 1
ATOM 812 O O . ILE A 1 103 ? -1.625 4.543 1.695 1.00 92.69 103 ILE A O 1
ATOM 816 N N . VAL A 1 104 ? -0.455 6.026 2.917 1.00 93.81 104 VAL A N 1
ATOM 817 C CA . VAL A 1 104 ? -0.467 5.261 4.166 1.00 93.81 104 VAL A CA 1
ATOM 818 C C . VAL A 1 104 ? -1.415 5.939 5.142 1.00 93.81 104 VAL A C 1
ATOM 820 O O . VAL A 1 104 ? -1.295 7.138 5.374 1.00 93.81 104 VAL A O 1
ATOM 823 N N . THR A 1 105 ? -2.345 5.179 5.712 1.00 90.56 105 THR A N 1
ATOM 824 C CA . THR A 1 105 ? -3.228 5.650 6.789 1.00 90.56 105 THR A CA 1
ATOM 825 C C . THR A 1 105 ? -3.071 4.713 7.972 1.00 90.56 105 THR A C 1
ATOM 827 O O . THR A 1 105 ? -3.279 3.512 7.812 1.00 90.56 105 THR A O 1
ATOM 830 N N . ALA A 1 106 ? -2.730 5.230 9.148 1.00 91.81 106 ALA A N 1
ATOM 831 C CA . ALA A 1 106 ? -2.791 4.440 10.375 1.00 91.81 106 ALA A CA 1
ATOM 832 C C . ALA A 1 106 ? -4.027 4.796 11.206 1.00 91.81 106 ALA A C 1
ATOM 834 O O . ALA A 1 106 ? -4.455 5.947 11.238 1.00 91.81 106 ALA A O 1
ATOM 835 N N . VAL A 1 107 ? -4.547 3.829 11.955 1.00 89.44 107 VAL A N 1
ATOM 836 C CA . VAL A 1 107 ? -5.603 4.003 12.954 1.00 89.44 107 VAL A CA 1
ATOM 837 C C . VAL A 1 107 ? -5.134 3.411 14.277 1.00 89.44 107 VAL A C 1
ATOM 839 O O . VAL A 1 107 ? -4.715 2.259 14.343 1.00 89.44 107 VAL A O 1
ATOM 842 N N . ASN A 1 108 ? -5.208 4.218 15.334 1.00 88.50 108 ASN A N 1
ATOM 843 C CA . ASN A 1 108 ? -5.016 3.802 16.720 1.00 88.50 108 ASN A CA 1
ATOM 844 C C . ASN A 1 108 ? -5.752 4.803 17.631 1.00 88.50 108 ASN A C 1
ATOM 846 O O . ASN A 1 108 ? -5.867 5.985 17.280 1.00 88.50 108 ASN A O 1
ATOM 850 N N . GLU A 1 109 ? -6.246 4.340 18.780 1.00 84.25 109 GLU A N 1
ATOM 851 C CA . GLU A 1 109 ? -6.853 5.199 19.807 1.00 84.25 109 GLU A CA 1
ATOM 852 C C . GLU A 1 109 ? -5.845 6.195 20.388 1.00 84.25 109 GLU A C 1
ATOM 854 O O . GLU A 1 109 ? -6.172 7.361 20.617 1.00 84.25 109 GLU A O 1
ATOM 859 N N . GLU A 1 110 ? -4.597 5.762 20.569 1.00 87.56 110 GLU A N 1
ATOM 860 C CA . GLU A 1 110 ? -3.494 6.607 20.988 1.00 87.56 110 GLU A CA 1
ATOM 861 C C . GLU A 1 110 ? -2.899 7.353 19.783 1.00 87.56 110 GLU A C 1
ATOM 863 O O . GLU A 1 110 ? -2.188 6.807 18.935 1.00 87.56 110 GLU A O 1
ATOM 868 N N . GLU A 1 111 ? -3.142 8.662 19.747 1.00 85.75 111 GLU A N 1
ATOM 869 C CA . GLU A 1 111 ? -2.663 9.596 18.720 1.00 85.75 111 GLU A CA 1
ATOM 870 C C . GLU A 1 111 ? -1.151 9.482 18.442 1.00 85.75 111 GLU A C 1
ATOM 872 O O . GLU A 1 111 ? -0.721 9.558 17.288 1.00 85.75 111 GLU A O 1
ATOM 877 N N . GLN A 1 112 ? -0.338 9.300 19.488 1.00 89.44 112 GLN A N 1
ATOM 878 C CA . GLN A 1 112 ? 1.118 9.188 19.365 1.00 89.44 112 GLN A CA 1
ATOM 879 C C . GLN A 1 112 ? 1.543 7.850 18.757 1.00 89.44 112 GLN A C 1
ATOM 881 O O . GLN A 1 112 ? 2.445 7.822 17.917 1.00 89.44 112 GLN A O 1
ATOM 886 N N . ALA A 1 113 ? 0.883 6.752 19.133 1.00 89.31 113 ALA A N 1
ATOM 887 C CA . ALA A 1 113 ? 1.116 5.445 18.530 1.00 89.31 113 ALA A CA 1
ATOM 888 C C . ALA A 1 113 ? 0.750 5.460 17.038 1.00 89.31 113 ALA A C 1
ATOM 890 O O . ALA A 1 113 ? 1.559 5.040 16.209 1.00 89.31 113 ALA A O 1
ATOM 891 N N . ARG A 1 114 ? -0.406 6.048 16.689 1.00 89.75 114 ARG A N 1
ATOM 892 C CA . ARG A 1 114 ? -0.859 6.206 15.297 1.00 89.75 114 ARG A CA 1
ATOM 893 C C . ARG A 1 114 ? 0.153 6.966 14.438 1.00 89.75 114 ARG A C 1
ATOM 895 O O . ARG A 1 114 ? 0.561 6.481 13.389 1.00 89.75 114 ARG A O 1
ATOM 902 N N . LYS A 1 115 ? 0.589 8.148 14.890 1.00 89.56 115 LYS A N 1
ATOM 903 C CA . LYS A 1 115 ? 1.569 8.968 14.156 1.00 89.56 115 LYS A CA 1
ATOM 904 C C . LYS A 1 115 ? 2.896 8.240 13.977 1.00 89.56 115 LYS A C 1
ATOM 906 O O . LYS A 1 115 ? 3.454 8.240 12.886 1.00 89.56 115 LYS A O 1
ATOM 911 N N . ARG A 1 116 ? 3.376 7.587 15.038 1.00 92.19 116 ARG A N 1
ATOM 912 C CA . ARG A 1 116 ? 4.649 6.864 15.021 1.00 92.19 116 ARG A CA 1
ATOM 913 C C . ARG A 1 116 ? 4.651 5.732 14.000 1.00 92.19 116 ARG A C 1
ATOM 915 O O . ARG A 1 116 ? 5.632 5.598 13.273 1.00 92.19 116 ARG A O 1
ATOM 922 N N . ILE A 1 117 ? 3.616 4.891 13.979 1.00 93.06 117 ILE A N 1
ATOM 923 C CA . ILE A 1 117 ? 3.580 3.765 13.038 1.00 93.06 117 ILE A CA 1
ATOM 924 C C . ILE A 1 117 ? 3.424 4.261 11.598 1.00 93.06 117 ILE A C 1
ATOM 926 O O . ILE A 1 117 ? 4.142 3.788 10.723 1.00 93.06 117 ILE A O 1
ATOM 930 N N . GLU A 1 118 ? 2.576 5.264 11.365 1.00 91.88 118 GLU A N 1
ATOM 931 C CA . GLU A 1 118 ? 2.374 5.865 10.045 1.00 91.88 118 GLU A CA 1
ATOM 932 C C . GLU A 1 118 ? 3.680 6.425 9.471 1.00 91.88 118 GLU A C 1
ATOM 934 O O . GLU A 1 118 ? 4.053 6.104 8.344 1.00 91.88 118 GLU A O 1
ATOM 939 N N . GLU A 1 119 ? 4.425 7.195 10.270 1.00 93.62 119 GLU A N 1
ATOM 940 C CA . GLU A 1 119 ? 5.716 7.760 9.867 1.00 93.62 119 GLU A CA 1
ATOM 941 C C . GLU A 1 119 ? 6.743 6.675 9.545 1.00 93.62 119 GLU A C 1
ATOM 943 O O . GLU A 1 119 ? 7.400 6.744 8.505 1.00 93.62 119 GLU A O 1
ATOM 948 N N . LYS A 1 120 ? 6.846 5.638 10.384 1.00 96.19 120 LYS A N 1
ATOM 949 C CA . LYS A 1 120 ? 7.799 4.547 10.152 1.00 96.19 120 LYS A CA 1
ATOM 950 C C . LYS A 1 120 ? 7.455 3.704 8.925 1.00 96.19 120 LYS A C 1
ATOM 952 O O . LYS A 1 120 ? 8.360 3.274 8.217 1.00 96.19 120 LYS A O 1
ATOM 957 N N . VAL A 1 121 ? 6.172 3.450 8.668 1.00 97.50 121 VAL A N 1
ATOM 958 C CA . VAL A 1 121 ? 5.730 2.711 7.475 1.00 97.50 121 VAL A CA 1
ATOM 959 C C . VAL A 1 121 ? 6.016 3.529 6.214 1.00 97.50 121 VAL A C 1
ATOM 961 O O . VAL A 1 121 ? 6.573 2.992 5.258 1.00 97.50 121 VAL A O 1
ATOM 964 N N . VAL A 1 122 ? 5.738 4.838 6.226 1.00 96.12 122 VAL A N 1
ATOM 965 C CA . VAL A 1 122 ? 6.088 5.741 5.116 1.00 96.12 122 VAL A CA 1
ATOM 966 C C . VAL A 1 122 ? 7.596 5.750 4.854 1.00 96.12 122 VAL A C 1
ATOM 968 O O . VAL A 1 122 ? 8.012 5.564 3.710 1.00 96.12 122 VAL A O 1
ATOM 971 N N . GLU A 1 123 ? 8.420 5.923 5.890 1.00 96.88 123 GLU A N 1
ATOM 972 C CA . GLU A 1 123 ? 9.885 5.914 5.772 1.00 96.88 123 GLU A CA 1
ATOM 973 C C . GLU A 1 123 ? 10.397 4.585 5.201 1.00 96.88 123 GLU A C 1
ATOM 975 O O . GLU A 1 123 ? 11.266 4.564 4.321 1.00 96.88 123 GLU A O 1
ATOM 980 N N . ARG A 1 124 ? 9.821 3.467 5.659 1.00 98.06 124 ARG A N 1
ATOM 981 C CA . ARG A 1 124 ? 10.162 2.132 5.170 1.00 98.06 124 ARG A CA 1
ATOM 982 C C . ARG A 1 124 ? 9.866 1.985 3.680 1.00 98.06 124 ARG A C 1
ATOM 984 O O . ARG A 1 124 ? 10.757 1.581 2.937 1.00 98.06 124 ARG A O 1
ATOM 991 N N . ILE A 1 125 ? 8.665 2.362 3.235 1.00 98.31 125 ILE A N 1
ATOM 992 C CA . ILE A 1 125 ? 8.271 2.310 1.817 1.00 98.31 125 ILE A CA 1
ATOM 993 C C . ILE A 1 125 ? 9.199 3.186 0.971 1.00 98.31 125 ILE A C 1
ATOM 995 O O . ILE A 1 125 ? 9.692 2.743 -0.066 1.00 98.31 125 ILE A O 1
ATOM 999 N N . GLN A 1 126 ? 9.459 4.420 1.414 1.00 97.00 126 GLN A N 1
ATOM 1000 C CA . GLN A 1 126 ? 10.334 5.354 0.701 1.00 97.00 126 GLN A CA 1
ATOM 1001 C C . GLN A 1 126 ? 11.744 4.782 0.537 1.00 97.00 126 GLN A C 1
ATOM 1003 O O . GLN A 1 126 ? 12.290 4.800 -0.567 1.00 97.00 126 GLN A O 1
ATOM 1008 N N . THR A 1 127 ? 12.305 4.226 1.612 1.00 97.88 127 THR A N 1
ATOM 1009 C CA . THR A 1 127 ? 13.633 3.605 1.596 1.00 97.88 127 THR A CA 1
ATOM 1010 C C . THR A 1 127 ? 13.659 2.405 0.652 1.00 97.88 127 THR A C 1
ATOM 1012 O O . THR A 1 127 ? 14.529 2.328 -0.216 1.00 97.88 127 THR A O 1
ATOM 1015 N N . HIS A 1 128 ? 12.680 1.503 0.765 1.00 98.31 128 HIS A N 1
ATOM 1016 C CA . HIS A 1 128 ? 12.569 0.304 -0.068 1.00 98.31 128 HIS A CA 1
ATOM 1017 C C . HIS A 1 128 ? 12.526 0.645 -1.562 1.00 98.31 128 HIS A C 1
ATOM 1019 O O . HIS A 1 128 ? 13.365 0.178 -2.335 1.00 98.31 128 HIS A O 1
ATOM 1025 N N . LEU A 1 129 ? 11.640 1.559 -1.966 1.00 97.62 129 LEU A N 1
ATOM 1026 C CA . LEU A 1 129 ? 11.536 2.029 -3.352 1.00 97.62 129 LEU A CA 1
ATOM 1027 C C . LEU A 1 129 ? 12.814 2.729 -3.836 1.00 97.62 129 LEU A C 1
ATOM 1029 O O . LEU A 1 129 ? 13.267 2.497 -4.963 1.00 97.62 129 LEU A O 1
ATOM 1033 N N . GLN A 1 130 ? 13.447 3.535 -2.978 1.00 95.12 130 GLN A N 1
ATOM 1034 C CA . GLN A 1 130 ? 14.698 4.215 -3.306 1.00 95.12 130 GLN A CA 1
ATOM 1035 C C . GLN A 1 130 ? 15.829 3.221 -3.593 1.00 95.12 130 GLN A C 1
ATOM 1037 O O . GLN A 1 130 ? 16.563 3.415 -4.567 1.00 95.12 130 GLN A O 1
ATOM 1042 N N . THR A 1 131 ? 15.958 2.140 -2.810 1.00 96.56 131 THR A N 1
ATOM 1043 C CA . THR A 1 131 ? 16.978 1.102 -3.065 1.00 96.56 131 THR A CA 1
ATOM 1044 C C . THR A 1 131 ? 16.806 0.444 -4.435 1.00 96.56 131 THR A C 1
ATOM 1046 O O . THR A 1 131 ? 17.793 0.145 -5.111 1.00 96.56 131 THR A O 1
ATOM 1049 N N . LYS A 1 132 ? 15.557 0.316 -4.897 1.00 96.25 132 LYS A N 1
ATOM 1050 C CA . LYS A 1 132 ? 15.193 -0.244 -6.205 1.00 96.25 132 LYS A CA 1
ATOM 1051 C C . LYS A 1 132 ? 15.217 0.782 -7.344 1.00 96.25 132 LYS A C 1
ATOM 1053 O O . LYS A 1 132 ? 15.007 0.422 -8.501 1.00 96.25 132 LYS A O 1
ATOM 1058 N N . LYS A 1 133 ? 15.510 2.057 -7.052 1.00 95.69 133 LYS A N 1
ATOM 1059 C CA . LYS A 1 133 ? 15.417 3.181 -8.006 1.00 95.69 133 LYS A CA 1
ATOM 1060 C C . LYS A 1 133 ? 14.041 3.235 -8.675 1.00 95.69 133 LYS A C 1
ATOM 1062 O O . LYS A 1 133 ? 13.938 3.384 -9.896 1.00 95.69 133 LYS A O 1
ATOM 1067 N N . ILE A 1 134 ? 13.007 3.058 -7.862 1.00 97.00 134 ILE A N 1
ATOM 1068 C CA . ILE A 1 134 ? 11.610 3.253 -8.226 1.00 97.00 134 ILE A CA 1
ATOM 1069 C C . ILE A 1 134 ? 11.181 4.534 -7.526 1.00 97.00 134 ILE A C 1
ATOM 1071 O O . ILE A 1 134 ? 11.355 4.679 -6.318 1.00 97.00 134 ILE A O 1
ATOM 1075 N N . TYR A 1 135 ? 10.675 5.494 -8.287 1.00 95.25 135 TYR A N 1
ATOM 1076 C CA . TYR A 1 135 ? 10.287 6.787 -7.743 1.00 95.25 135 TYR A CA 1
ATOM 1077 C C . TYR A 1 135 ? 8.764 6.837 -7.616 1.00 95.25 135 TYR A C 1
ATOM 1079 O O . TYR A 1 135 ? 8.038 6.495 -8.550 1.00 95.25 135 TYR A O 1
ATOM 1087 N N . SER A 1 136 ? 8.287 7.237 -6.438 1.00 94.62 136 SER A N 1
ATOM 1088 C CA . SER A 1 136 ? 6.865 7.352 -6.118 1.00 94.62 136 SER A CA 1
ATOM 1089 C C . SER A 1 136 ? 6.633 8.490 -5.132 1.00 94.62 136 SER A C 1
ATOM 1091 O O . SER A 1 136 ? 7.507 8.810 -4.320 1.00 94.62 136 SER A O 1
ATOM 1093 N N . LEU A 1 137 ? 5.443 9.084 -5.188 1.00 94.06 137 LEU A N 1
ATOM 1094 C CA . LEU A 1 137 ? 4.967 9.991 -4.157 1.00 94.06 137 LEU A CA 1
ATOM 1095 C C . LEU A 1 137 ? 4.362 9.170 -3.010 1.00 94.06 137 LEU A C 1
ATOM 1097 O O . LEU A 1 137 ? 3.258 8.649 -3.134 1.00 94.06 137 LEU A O 1
ATOM 1101 N N . VAL A 1 138 ? 5.080 9.064 -1.892 1.00 94.12 138 VAL A N 1
ATOM 1102 C CA . VAL A 1 138 ? 4.594 8.377 -0.684 1.00 94.12 138 VAL A CA 1
ATOM 1103 C C . VAL A 1 138 ? 4.139 9.420 0.326 1.00 94.12 138 VAL A C 1
ATOM 1105 O O . VAL A 1 138 ? 4.963 10.213 0.791 1.00 94.12 138 VAL A O 1
ATOM 1108 N N . VAL A 1 139 ? 2.851 9.416 0.658 1.00 89.94 139 VAL A N 1
ATOM 1109 C CA . VAL A 1 139 ? 2.228 10.386 1.566 1.00 89.94 139 VAL A CA 1
ATOM 1110 C C . VAL A 1 139 ? 1.459 9.683 2.674 1.00 89.94 139 VAL A C 1
ATOM 1112 O O . VAL A 1 139 ? 0.972 8.564 2.514 1.00 89.94 139 VAL A O 1
ATOM 1115 N N . LYS A 1 140 ? 1.337 10.366 3.808 1.00 87.25 140 LYS A N 1
ATOM 1116 C CA . LYS A 1 140 ? 0.445 9.958 4.887 1.00 87.25 140 LYS A CA 1
ATOM 1117 C C . LYS A 1 140 ? -0.923 10.605 4.719 1.00 87.25 140 LYS A C 1
ATOM 1119 O O . LYS A 1 140 ? -1.009 11.784 4.380 1.00 87.25 140 LYS A O 1
ATOM 1124 N N . ASN A 1 141 ? -1.974 9.848 4.991 1.00 75.94 141 ASN A N 1
ATOM 1125 C CA . ASN A 1 141 ? -3.323 10.367 5.134 1.00 75.94 141 ASN A CA 1
ATOM 1126 C C . ASN A 1 141 ? -3.534 10.732 6.604 1.00 75.94 141 ASN A C 1
ATOM 1128 O O . ASN A 1 141 ? -3.961 9.920 7.421 1.00 75.94 141 ASN A O 1
ATOM 1132 N N . GLY A 1 142 ? -3.122 11.947 6.951 1.00 67.50 142 GLY A N 1
ATOM 1133 C CA . GLY A 1 142 ? -3.193 12.422 8.322 1.00 67.50 142 GLY A CA 1
ATOM 1134 C C . GLY A 1 142 ? -4.618 12.742 8.776 1.00 67.50 142 GLY A C 1
ATOM 1135 O O . GLY A 1 142 ? -5.563 12.838 8.001 1.00 67.50 142 GLY A O 1
ATOM 1136 N N . VAL A 1 143 ? -4.743 13.002 10.074 1.00 71.62 143 VAL A N 1
ATOM 1137 C CA . VAL A 1 143 ? -5.942 13.604 10.660 1.00 71.62 143 VAL A CA 1
ATOM 1138 C C . VAL A 1 143 ? -5.987 15.084 10.272 1.00 71.62 143 VAL A C 1
ATOM 1140 O O . VAL A 1 143 ? -5.136 15.865 10.714 1.00 71.62 143 VAL A O 1
ATOM 1143 N N . ASN A 1 144 ? -6.985 15.479 9.488 1.00 74.12 144 ASN A N 1
ATOM 1144 C CA . ASN A 1 144 ? -7.256 16.874 9.126 1.00 74.12 144 ASN A CA 1
ATOM 1145 C C . ASN A 1 144 ? -8.320 17.512 10.038 1.00 74.12 144 ASN A C 1
ATOM 1147 O O . ASN A 1 144 ? -8.731 16.919 11.039 1.00 74.12 144 ASN A O 1
ATOM 1151 N N . ASP A 1 145 ? -8.725 18.745 9.729 1.00 76.62 145 ASP A N 1
ATOM 1152 C CA . ASP A 1 145 ? -9.709 19.477 10.526 1.00 76.62 145 ASP A CA 1
ATOM 1153 C C . ASP A 1 145 ? -11.119 18.896 10.448 1.00 76.62 145 ASP A C 1
ATOM 1155 O O . ASP A 1 145 ? -11.808 18.937 11.462 1.00 76.62 145 ASP A O 1
ATOM 1159 N N . GLU A 1 146 ? -11.533 18.311 9.324 1.00 80.56 146 GLU A N 1
ATOM 1160 C CA . GLU A 1 146 ? -12.839 17.651 9.211 1.00 80.56 146 GLU A CA 1
ATOM 1161 C C . GLU A 1 146 ? -12.891 16.389 10.069 1.00 80.56 146 GLU A C 1
ATOM 1163 O O . GLU A 1 146 ? -13.774 16.267 10.911 1.00 80.56 146 GLU A O 1
ATOM 1168 N N . ILE A 1 147 ? -11.875 15.522 9.979 1.00 85.31 147 ILE A N 1
ATOM 1169 C CA . ILE A 1 147 ? -11.731 14.361 10.869 1.00 85.31 147 ILE A CA 1
ATOM 1170 C C . ILE A 1 147 ? -11.701 14.811 12.333 1.00 85.31 147 ILE A C 1
ATOM 1172 O O . ILE A 1 147 ? -12.350 14.192 13.171 1.00 85.31 147 ILE A O 1
ATOM 1176 N N . ARG A 1 148 ? -10.984 15.898 12.668 1.00 85.50 148 ARG A N 1
ATOM 1177 C CA . ARG A 1 148 ? -10.971 16.446 14.038 1.00 85.50 148 ARG A CA 1
ATOM 1178 C C . ARG A 1 148 ? -12.340 16.951 14.474 1.00 85.50 148 ARG A C 1
ATOM 1180 O O . ARG A 1 148 ? -12.683 16.803 15.644 1.00 85.50 148 ARG A O 1
ATOM 1187 N N . GLN A 1 149 ? -13.074 17.623 13.593 1.00 88.31 149 GLN A N 1
ATOM 1188 C CA . GLN A 1 149 ? -14.387 18.186 13.896 1.00 88.31 149 GLN A CA 1
ATOM 1189 C C . GLN A 1 149 ? -15.424 17.079 14.065 1.00 88.31 149 GLN A C 1
ATOM 1191 O O . GLN A 1 149 ? -16.100 17.059 15.089 1.00 88.31 149 GLN A O 1
ATOM 1196 N N . ALA A 1 150 ? -15.464 16.121 13.143 1.00 89.62 150 ALA A N 1
ATOM 1197 C CA . ALA A 1 150 ? -16.336 14.958 13.212 1.00 89.62 150 ALA A CA 1
ATOM 1198 C C . ALA A 1 150 ? -16.008 14.111 14.456 1.00 89.62 150 ALA A C 1
ATOM 1200 O O . ALA A 1 150 ? -16.881 13.849 15.280 1.00 89.62 150 ALA A O 1
ATOM 1201 N N . ALA A 1 151 ? -14.730 13.807 14.716 1.00 90.38 151 ALA A N 1
ATOM 1202 C CA . ALA A 1 151 ? -14.325 13.096 15.933 1.00 90.38 151 ALA A CA 1
ATOM 1203 C C . ALA A 1 151 ? -14.761 13.823 17.220 1.00 90.38 151 ALA A C 1
ATOM 1205 O O . ALA A 1 151 ? -15.194 13.180 18.173 1.00 90.38 151 ALA A O 1
ATOM 1206 N N . LYS A 1 152 ? -14.701 15.164 17.249 1.00 92.81 152 LYS A N 1
ATOM 1207 C CA . LYS A 1 152 ? -15.217 15.965 18.373 1.00 92.81 152 LYS A CA 1
ATOM 1208 C C . LYS A 1 152 ? -16.740 15.922 18.478 1.00 92.81 152 LYS A C 1
ATOM 1210 O O . LYS A 1 152 ? -17.239 15.827 19.593 1.00 92.81 152 LYS A O 1
ATOM 1215 N N . GLN A 1 153 ? -17.455 16.002 17.356 1.00 94.56 153 GLN A N 1
ATOM 1216 C CA . GLN A 1 153 ? -18.918 15.945 17.305 1.00 94.56 153 GLN A CA 1
ATOM 1217 C C . GLN A 1 153 ? -19.440 14.638 17.905 1.00 94.56 153 GLN A C 1
ATOM 1219 O O . GLN A 1 153 ? -20.357 14.665 18.720 1.00 94.56 153 GLN A O 1
ATOM 1224 N N . PHE A 1 154 ? -18.801 13.521 17.564 1.00 93.38 154 PHE A N 1
ATOM 1225 C CA . PHE A 1 154 ? -19.146 12.195 18.075 1.00 93.38 154 PHE A CA 1
ATOM 1226 C C . PHE A 1 154 ? -18.446 11.832 19.393 1.00 93.38 154 PHE A C 1
ATOM 1228 O O . PHE A 1 154 ? -18.685 10.763 19.943 1.00 93.38 154 PHE A O 1
ATOM 1235 N N . ASN A 1 155 ? -17.586 12.710 19.924 1.00 93.69 155 ASN A N 1
ATOM 1236 C CA . ASN A 1 155 ? -16.796 12.475 21.135 1.00 93.69 155 ASN A CA 1
ATOM 1237 C C . ASN A 1 155 ? -15.960 11.171 21.089 1.00 93.69 155 ASN A C 1
ATOM 1239 O O . ASN A 1 155 ? -15.919 10.396 22.046 1.00 93.69 155 ASN A O 1
ATOM 1243 N N . ILE A 1 156 ? -15.268 10.937 19.970 1.00 92.31 156 ILE A N 1
ATOM 1244 C CA . ILE A 1 156 ? -14.408 9.768 19.725 1.00 92.31 156 ILE A CA 1
ATOM 1245 C C . ILE A 1 156 ? -12.965 10.169 19.382 1.00 92.31 156 ILE A C 1
ATOM 1247 O O . ILE A 1 156 ? -12.640 11.342 19.197 1.00 92.31 156 ILE A O 1
ATOM 1251 N N . SER A 1 157 ? -12.062 9.187 19.289 1.00 89.69 157 SER A N 1
ATOM 1252 C CA . SER A 1 157 ? -10.689 9.430 18.835 1.00 89.69 157 SER A CA 1
ATOM 1253 C C . SER A 1 157 ? -10.634 9.717 17.330 1.00 89.69 157 SER A C 1
ATOM 1255 O O . SER A 1 157 ? -11.422 9.188 16.545 1.00 89.69 157 SER A O 1
ATOM 1257 N N . ASN A 1 158 ? -9.638 10.496 16.896 1.00 88.19 158 ASN A N 1
ATOM 1258 C CA . ASN A 1 158 ? -9.420 10.747 15.467 1.00 88.19 158 ASN A CA 1
ATOM 1259 C C . ASN A 1 158 ? -9.153 9.449 14.685 1.00 88.19 158 ASN A C 1
ATOM 1261 O O . ASN A 1 158 ? -9.550 9.329 13.533 1.00 88.19 158 ASN A O 1
ATOM 1265 N N . GLY A 1 159 ? -8.472 8.479 15.310 1.00 85.56 159 GLY A N 1
ATOM 1266 C CA . GLY A 1 159 ? -8.243 7.166 14.710 1.00 85.56 159 GLY A CA 1
ATOM 1267 C C . GLY A 1 159 ? -9.554 6.428 14.459 1.00 85.56 159 GLY A C 1
ATOM 1268 O O . GLY A 1 159 ? -9.765 5.924 13.362 1.00 85.56 159 GLY A O 1
ATOM 1269 N N . LYS A 1 160 ? -10.461 6.417 15.441 1.00 89.88 160 LYS A N 1
ATOM 1270 C CA . LYS A 1 160 ? -11.781 5.807 15.268 1.00 89.88 160 LYS A CA 1
ATOM 1271 C C . LYS A 1 160 ? -12.568 6.497 14.152 1.00 89.88 160 LYS A C 1
ATOM 1273 O O . LYS A 1 160 ? -13.139 5.805 13.324 1.00 89.88 160 LYS A O 1
ATOM 1278 N N . MET A 1 161 ? -12.509 7.825 14.053 1.00 91.94 161 MET A N 1
ATOM 1279 C CA . MET A 1 161 ? -13.162 8.548 12.956 1.00 91.94 161 MET A CA 1
ATOM 1280 C C . MET A 1 161 ? -12.581 8.202 11.570 1.00 91.94 161 MET A C 1
ATOM 1282 O O . MET A 1 161 ? -13.326 8.005 10.616 1.00 91.94 161 MET A O 1
ATOM 1286 N N . LEU A 1 162 ? -11.257 8.041 11.451 1.00 89.00 162 LEU A N 1
ATOM 1287 C CA . LEU A 1 162 ? -10.639 7.547 10.209 1.00 89.00 162 LEU A CA 1
ATOM 1288 C C . LEU A 1 162 ? -11.170 6.158 9.813 1.00 89.00 162 LEU A C 1
ATOM 1290 O O . LEU A 1 162 ? -11.392 5.905 8.629 1.00 89.00 162 LEU A O 1
ATOM 1294 N N . LEU A 1 163 ? -11.394 5.276 10.791 1.00 90.31 163 LEU A N 1
ATOM 1295 C CA . LEU A 1 163 ? -11.953 3.945 10.557 1.00 90.31 163 LEU A CA 1
ATOM 1296 C C . LEU A 1 163 ? -13.434 3.987 10.155 1.00 90.31 163 LEU A C 1
ATOM 1298 O O . LEU A 1 163 ? -13.838 3.252 9.261 1.00 90.31 163 LEU A O 1
ATOM 1302 N N . ILE A 1 164 ? -14.227 4.869 10.767 1.00 92.38 164 ILE A N 1
ATOM 1303 C CA . ILE A 1 164 ? -15.631 5.090 10.388 1.00 92.38 164 ILE A CA 1
ATOM 1304 C C . ILE A 1 164 ? -15.718 5.552 8.931 1.00 92.38 164 ILE A C 1
ATOM 1306 O O . ILE A 1 164 ? -16.415 4.931 8.131 1.00 92.38 164 ILE A O 1
ATOM 1310 N N . ASN A 1 165 ? -14.931 6.561 8.546 1.00 88.81 165 ASN A N 1
ATOM 1311 C CA . ASN A 1 165 ? -14.881 7.024 7.158 1.00 88.81 165 ASN A CA 1
ATOM 1312 C C . ASN A 1 165 ? -14.474 5.906 6.195 1.00 88.81 165 ASN A C 1
ATOM 1314 O O . ASN A 1 165 ? -15.006 5.811 5.090 1.00 88.81 165 ASN A O 1
ATOM 1318 N N . ARG A 1 166 ? -13.548 5.035 6.608 1.00 87.44 166 ARG A N 1
ATOM 1319 C CA . ARG A 1 166 ? -13.156 3.862 5.823 1.00 87.44 166 ARG A CA 1
ATOM 1320 C C . ARG A 1 166 ? -14.318 2.886 5.644 1.00 87.44 166 ARG A C 1
ATOM 1322 O O . ARG A 1 166 ? -14.543 2.451 4.518 1.00 87.44 166 ARG A O 1
ATOM 1329 N N . ALA A 1 167 ? -15.058 2.580 6.709 1.00 91.75 167 ALA A N 1
ATOM 1330 C CA . ALA A 1 167 ? -16.234 1.718 6.640 1.00 91.75 167 ALA A CA 1
ATOM 1331 C C . ALA A 1 167 ? -17.289 2.282 5.676 1.00 91.75 167 ALA A C 1
ATOM 1333 O O . ALA A 1 167 ? -17.764 1.551 4.812 1.00 91.75 167 ALA A O 1
ATOM 1334 N N . ILE A 1 168 ? -17.567 3.588 5.742 1.00 91.25 168 ILE A N 1
ATOM 1335 C CA . ILE A 1 168 ? -18.532 4.268 4.861 1.00 91.25 168 ILE A CA 1
ATOM 1336 C C . ILE A 1 168 ? -18.073 4.267 3.394 1.00 91.25 168 ILE A C 1
ATOM 1338 O O . ILE A 1 168 ? -18.883 4.081 2.491 1.00 91.25 168 ILE A O 1
ATOM 1342 N N . ILE A 1 169 ? -16.773 4.436 3.121 1.00 86.06 169 ILE A N 1
ATOM 1343 C CA . ILE A 1 169 ? -16.237 4.329 1.750 1.00 86.06 169 ILE A CA 1
ATOM 1344 C C . ILE A 1 169 ? -16.469 2.924 1.175 1.00 86.06 169 ILE A C 1
ATOM 1346 O O . ILE A 1 169 ? -16.735 2.787 -0.018 1.00 86.06 169 ILE A O 1
ATOM 1350 N N . ILE A 1 170 ? -16.344 1.888 2.008 1.00 86.94 170 ILE A N 1
ATOM 1351 C CA . ILE A 1 170 ? -16.524 0.488 1.602 1.00 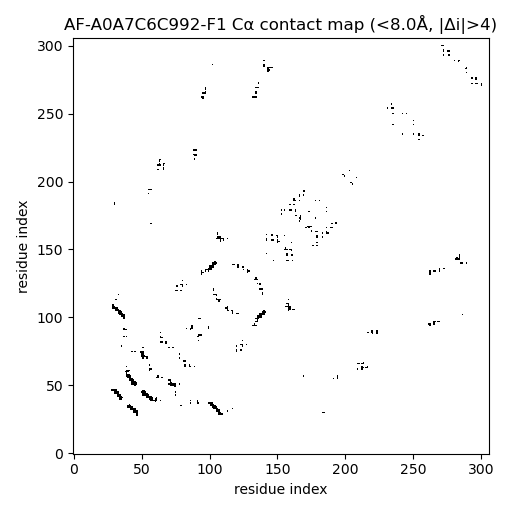86.94 170 ILE A CA 1
ATOM 1352 C C . ILE A 1 170 ? -18.010 0.157 1.435 1.00 86.94 170 ILE A C 1
ATOM 1354 O O . ILE A 1 170 ? -18.384 -0.500 0.464 1.00 86.94 170 ILE A O 1
ATOM 1358 N N . ASN A 1 171 ? -18.850 0.632 2.351 1.00 90.25 171 ASN A N 1
ATOM 1359 C CA . ASN A 1 171 ? -20.294 0.480 2.296 1.00 90.25 171 ASN A CA 1
ATOM 1360 C C . ASN A 1 171 ? -20.990 1.815 2.631 1.00 90.25 171 ASN A C 1
ATOM 1362 O O . ASN A 1 171 ? -21.165 2.141 3.809 1.00 90.25 171 ASN A O 1
ATOM 1366 N N . PRO A 1 172 ? -21.432 2.565 1.601 1.00 91.50 172 PRO A N 1
ATOM 1367 C CA . PRO A 1 172 ? -22.108 3.850 1.778 1.00 91.50 172 PRO A CA 1
ATOM 1368 C C . PRO A 1 172 ? -23.477 3.782 2.470 1.00 91.50 172 PRO A C 1
ATOM 1370 O O . PRO A 1 172 ? -24.050 4.829 2.755 1.00 91.50 172 PRO A O 1
ATOM 1373 N N . GLU A 1 173 ? -24.027 2.586 2.703 1.00 92.62 173 GLU A N 1
ATOM 1374 C CA . GLU A 1 173 ? -25.300 2.401 3.412 1.00 92.62 173 GLU A CA 1
ATOM 1375 C C . GLU A 1 173 ? -25.135 2.428 4.943 1.00 92.62 173 GLU A C 1
ATOM 1377 O O . GLU A 1 173 ? -26.132 2.480 5.661 1.00 92.62 173 GLU A O 1
ATOM 1382 N N . LEU A 1 174 ? -23.897 2.404 5.454 1.00 94.12 174 LEU A N 1
ATOM 1383 C CA . LEU A 1 174 ? -23.614 2.467 6.890 1.00 94.12 174 LEU A CA 1
ATOM 1384 C C . LEU A 1 174 ? -23.845 3.876 7.457 1.00 94.12 174 LEU A C 1
ATOM 1386 O O . LEU A 1 174 ? -23.457 4.877 6.853 1.00 94.12 174 LEU A O 1
ATOM 1390 N N . SER A 1 175 ? -24.412 3.950 8.662 1.00 94.50 175 SER A N 1
ATOM 1391 C CA . SER A 1 175 ? -24.599 5.209 9.388 1.00 94.50 175 SER A CA 1
ATOM 1392 C C . SER A 1 175 ? -23.354 5.590 10.190 1.00 94.50 175 SER A C 1
ATOM 1394 O O . SER A 1 175 ? -22.864 4.813 11.010 1.00 94.50 175 SER A O 1
ATOM 1396 N N . GLU A 1 176 ? -22.872 6.821 10.008 1.00 93.31 176 GLU A N 1
ATOM 1397 C CA . GLU A 1 176 ? -21.773 7.382 10.805 1.00 93.31 176 GLU A CA 1
ATOM 1398 C C . GLU A 1 176 ? -22.109 7.401 12.306 1.00 93.31 176 GLU A C 1
ATOM 1400 O O . GLU A 1 176 ? -21.265 7.065 13.135 1.00 93.31 176 GLU A O 1
ATOM 1405 N N . GLU A 1 177 ? -23.360 7.731 12.647 1.00 94.44 177 GLU A N 1
ATOM 1406 C CA . GLU A 1 177 ? -23.866 7.780 14.024 1.00 94.44 177 GLU A CA 1
ATOM 1407 C C . GLU A 1 177 ? -23.838 6.397 14.686 1.00 94.44 177 GLU A C 1
ATOM 1409 O O . GLU A 1 177 ? -23.364 6.262 15.812 1.00 94.44 177 GLU A O 1
ATOM 1414 N N . GLU A 1 178 ? -24.274 5.354 13.976 1.00 95.56 178 GLU A N 1
ATOM 1415 C CA . GLU A 1 178 ? -24.277 3.983 14.505 1.00 95.56 178 GLU A CA 1
ATOM 1416 C C . GLU A 1 178 ? -22.850 3.465 14.706 1.00 95.56 178 GLU A C 1
ATOM 1418 O O . GLU A 1 178 ? -22.525 2.890 15.746 1.00 95.56 178 GLU A O 1
ATOM 1423 N N . LEU A 1 179 ? -21.962 3.721 13.741 1.00 95.94 179 LEU A N 1
ATOM 1424 C CA . LEU A 1 179 ? -20.555 3.338 13.839 1.00 95.94 179 LEU A CA 1
ATOM 1425 C C . LEU A 1 179 ? -19.827 4.101 14.960 1.00 95.94 179 LEU A C 1
ATOM 1427 O O . LEU A 1 179 ? -18.907 3.562 15.583 1.00 95.94 179 LEU A O 1
ATOM 1431 N N . ALA A 1 180 ? -20.227 5.341 15.250 1.00 94.94 180 ALA A N 1
ATOM 1432 C CA . ALA A 1 180 ? -19.657 6.127 16.338 1.00 94.94 180 ALA A CA 1
ATOM 1433 C C . ALA A 1 180 ? -19.919 5.509 17.721 1.00 94.94 180 ALA A C 1
ATOM 1435 O O . ALA A 1 180 ? -19.062 5.641 18.601 1.00 94.94 180 ALA A O 1
ATOM 1436 N N . ASP A 1 181 ? -21.011 4.767 17.899 1.00 94.94 181 ASP A N 1
ATOM 1437 C CA . ASP A 1 181 ? -21.325 4.058 19.146 1.00 94.94 181 ASP A CA 1
ATOM 1438 C C . ASP A 1 181 ? -20.606 2.699 19.271 1.00 94.94 181 ASP A C 1
ATOM 1440 O O . ASP A 1 181 ? -20.441 2.174 20.375 1.00 94.94 181 ASP A O 1
ATOM 1444 N N . MET A 1 182 ? -20.093 2.151 18.166 1.00 94.69 182 MET A N 1
ATOM 1445 C CA . MET A 1 182 ? -19.385 0.864 18.126 1.00 94.69 182 MET A CA 1
ATOM 1446 C C . MET A 1 182 ? -17.924 0.975 18.583 1.00 94.69 182 MET A C 1
ATOM 1448 O O . MET A 1 182 ? -17.256 1.993 18.419 1.00 94.69 182 MET A O 1
ATOM 1452 N N . SER A 1 183 ? -17.351 -0.087 19.135 1.00 90.56 183 SER A N 1
ATOM 1453 C CA . SER A 1 183 ? -15.905 -0.183 19.369 1.00 90.56 183 SER A CA 1
ATOM 1454 C C . SER A 1 183 ? -15.127 -0.292 18.050 1.00 90.56 183 SER A C 1
ATOM 1456 O O . SER A 1 183 ? -15.649 -0.745 17.034 1.00 90.56 183 SER A O 1
ATOM 1458 N N . ILE A 1 184 ? -13.833 0.053 18.063 1.00 87.75 184 ILE A N 1
ATOM 1459 C CA . ILE A 1 184 ? -12.948 -0.117 16.890 1.00 87.75 184 ILE A CA 1
ATOM 1460 C C . ILE A 1 184 ? -12.990 -1.554 16.358 1.00 87.75 184 ILE A C 1
ATOM 1462 O O . ILE A 1 184 ? -13.010 -1.768 15.150 1.00 87.75 184 ILE A O 1
ATOM 1466 N N . LYS A 1 185 ? -13.033 -2.541 17.258 1.00 88.38 185 LYS A N 1
ATOM 1467 C CA . LYS A 1 185 ? -13.090 -3.958 16.889 1.00 88.38 185 LYS A CA 1
ATOM 1468 C C . LYS A 1 185 ? -14.395 -4.317 16.177 1.00 88.38 185 LYS A C 1
ATOM 1470 O O . LYS A 1 185 ? -14.376 -5.130 15.260 1.00 88.38 18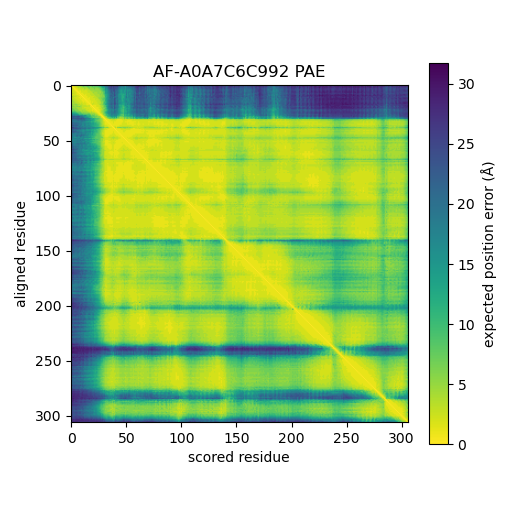5 LYS A O 1
ATOM 1475 N N . GLU A 1 186 ? -15.511 -3.734 16.595 1.00 92.50 186 GLU A N 1
ATOM 1476 C CA . GLU A 1 186 ? -16.809 -3.966 15.960 1.00 92.50 186 GLU A CA 1
ATOM 1477 C C . GLU A 1 186 ? -16.879 -3.302 14.583 1.00 92.50 186 GLU A C 1
ATOM 1479 O O . GLU A 1 186 ? -17.311 -3.947 13.634 1.00 92.50 186 GLU A O 1
ATOM 1484 N N . ILE A 1 187 ? -16.371 -2.073 14.431 1.00 93.12 187 ILE A N 1
ATOM 1485 C CA . ILE A 1 187 ? -16.272 -1.427 13.109 1.00 93.12 187 ILE A CA 1
ATOM 1486 C C . ILE A 1 187 ? -15.378 -2.262 12.179 1.00 93.12 187 ILE A C 1
ATOM 1488 O O . ILE A 1 187 ? -15.711 -2.468 11.013 1.00 93.12 187 ILE A O 1
ATOM 1492 N N . GLN A 1 188 ? -14.275 -2.811 12.701 1.00 90.88 188 GLN A N 1
ATOM 1493 C CA . GLN A 1 188 ? -13.403 -3.693 11.927 1.00 90.88 188 GLN A CA 1
ATOM 1494 C C . GLN A 1 188 ? -14.110 -4.972 11.476 1.00 90.88 188 GLN A C 1
ATOM 1496 O O . GLN A 1 188 ? -13.916 -5.418 10.346 1.00 90.88 188 GLN A O 1
ATOM 1501 N N . ALA A 1 189 ? -14.946 -5.554 12.339 1.00 92.31 189 ALA A N 1
ATOM 1502 C CA . ALA A 1 189 ? -15.764 -6.701 11.972 1.00 92.31 189 ALA A CA 1
ATOM 1503 C C . ALA A 1 189 ? -16.743 -6.345 10.842 1.00 92.31 189 ALA A C 1
ATOM 1505 O O . ALA A 1 189 ? -16.811 -7.081 9.866 1.00 92.31 189 ALA A O 1
ATOM 1506 N N . VAL A 1 190 ? -17.396 -5.177 10.899 1.00 94.44 190 VAL A N 1
ATOM 1507 C CA . VAL A 1 190 ? -18.273 -4.699 9.812 1.00 94.44 190 VAL A CA 1
ATOM 1508 C C . VAL A 1 190 ? -17.516 -4.588 8.487 1.00 94.44 190 VAL A C 1
ATOM 1510 O O . VAL A 1 190 ? -18.002 -5.056 7.458 1.00 94.44 190 VAL A O 1
ATOM 1513 N N . ILE A 1 191 ? -16.316 -4.000 8.486 1.00 93.00 191 ILE A N 1
ATOM 1514 C CA . ILE A 1 191 ? -15.492 -3.887 7.272 1.00 93.00 191 ILE A CA 1
ATOM 1515 C C . ILE A 1 191 ? -15.144 -5.276 6.723 1.00 93.00 191 ILE A C 1
ATOM 1517 O O . ILE A 1 191 ? -15.305 -5.536 5.528 1.00 93.00 191 ILE A O 1
ATOM 1521 N N . LYS A 1 192 ? -14.701 -6.183 7.596 1.00 92.88 192 LYS A N 1
ATOM 1522 C CA . LYS A 1 192 ? -14.368 -7.564 7.238 1.00 92.88 192 LYS A CA 1
ATOM 1523 C C . LYS A 1 192 ? -15.557 -8.319 6.655 1.00 92.88 192 LYS A C 1
ATOM 1525 O O . LYS A 1 192 ? -15.389 -9.042 5.670 1.00 92.88 192 LYS A O 1
ATOM 1530 N N . ASP A 1 193 ? -16.735 -8.154 7.239 1.00 93.19 193 ASP A N 1
ATOM 1531 C CA . ASP A 1 193 ? -17.952 -8.808 6.776 1.00 93.19 193 ASP A CA 1
ATOM 1532 C C . ASP A 1 193 ? -18.326 -8.301 5.380 1.00 93.19 193 ASP A C 1
ATOM 1534 O O . ASP A 1 193 ? -18.569 -9.113 4.493 1.00 93.19 193 ASP A O 1
ATOM 1538 N N . ASN A 1 194 ? -18.218 -6.994 5.113 1.00 91.06 194 ASN A N 1
ATOM 1539 C CA . ASN A 1 194 ? -18.433 -6.437 3.770 1.00 91.06 194 ASN A CA 1
ATOM 1540 C C . ASN A 1 194 ? -17.444 -6.993 2.726 1.00 91.06 194 ASN A C 1
ATOM 1542 O O . ASN A 1 194 ? -17.838 -7.323 1.603 1.00 91.06 194 ASN A O 1
ATOM 1546 N N . VAL A 1 195 ? -16.160 -7.137 3.081 1.00 89.44 195 VAL A N 1
ATOM 1547 C CA . VAL A 1 195 ? -15.156 -7.770 2.201 1.00 89.44 195 VAL A CA 1
ATOM 1548 C C . VAL A 1 195 ? -15.502 -9.243 1.955 1.00 89.44 195 VAL A C 1
ATOM 1550 O O . VAL A 1 195 ? -15.466 -9.711 0.818 1.00 89.44 195 VAL A O 1
ATOM 1553 N N . SER A 1 196 ? -15.907 -9.963 2.999 1.00 88.81 196 SER A N 1
ATOM 1554 C CA . SER A 1 196 ? -16.281 -11.378 2.908 1.00 88.81 196 SER A CA 1
ATOM 1555 C C . SER A 1 196 ? -17.557 -11.581 2.086 1.00 88.81 196 SER A C 1
ATOM 1557 O O . SER A 1 196 ? -17.643 -12.513 1.291 1.00 88.81 196 SER A O 1
ATOM 1559 N N . GLU A 1 197 ? -18.541 -10.691 2.210 1.00 88.50 197 GLU A N 1
ATOM 1560 C CA . GLU A 1 197 ? -19.762 -10.698 1.404 1.00 88.50 197 GLU A CA 1
ATOM 1561 C C . GLU A 1 197 ? -19.477 -10.432 -0.076 1.00 88.50 197 GLU A C 1
ATOM 1563 O O . GLU A 1 197 ? -20.083 -11.068 -0.942 1.00 88.50 197 GLU A O 1
ATOM 1568 N N . ARG A 1 198 ? -18.530 -9.535 -0.392 1.00 88.94 198 ARG A N 1
ATOM 1569 C CA . ARG A 1 198 ? -18.054 -9.327 -1.770 1.00 88.94 198 ARG A CA 1
ATOM 1570 C C . ARG A 1 198 ? -17.530 -10.633 -2.370 1.00 88.94 198 ARG A C 1
ATOM 1572 O O . ARG A 1 198 ? -17.811 -10.914 -3.534 1.00 88.94 198 ARG A O 1
ATOM 1579 N N . HIS A 1 199 ? -16.827 -11.445 -1.581 1.00 86.75 199 HIS A N 1
ATOM 1580 C CA . HIS A 1 199 ? -16.366 -12.770 -2.003 1.00 86.75 199 HIS A CA 1
ATOM 1581 C C . HIS A 1 199 ? -17.507 -13.789 -2.070 1.00 86.75 199 HIS A C 1
ATOM 1583 O O . HIS A 1 199 ? -17.592 -14.512 -3.049 1.00 86.75 199 HIS A O 1
ATOM 1589 N N . ALA A 1 200 ? -18.427 -13.811 -1.105 1.00 85.00 200 ALA A N 1
ATOM 1590 C CA . ALA A 1 200 ? -19.550 -14.757 -1.072 1.00 85.00 200 ALA A CA 1
ATOM 1591 C C . ALA A 1 200 ? -20.589 -14.535 -2.188 1.00 85.00 200 ALA A C 1
ATOM 1593 O O . ALA A 1 200 ? -21.337 -15.447 -2.539 1.00 85.00 200 ALA A O 1
ATOM 1594 N N . LYS A 1 201 ? -20.648 -13.326 -2.763 1.00 85.94 201 LYS A N 1
ATOM 1595 C CA . LYS A 1 201 ? -21.409 -13.051 -3.995 1.00 85.94 201 LYS A CA 1
ATOM 1596 C C . LYS A 1 201 ? -20.829 -13.787 -5.206 1.00 85.94 201 LYS A C 1
ATOM 1598 O O . LYS A 1 201 ? -21.546 -14.000 -6.187 1.00 85.94 201 LYS A O 1
ATOM 1603 N N . ARG A 1 202 ? -19.554 -14.176 -5.144 1.00 80.00 202 ARG A N 1
ATOM 1604 C CA . ARG A 1 202 ? -18.926 -15.080 -6.106 1.00 80.00 202 ARG A CA 1
ATOM 1605 C C . ARG A 1 202 ? -19.356 -16.511 -5.761 1.00 80.00 202 ARG A C 1
ATOM 1607 O O . ARG A 1 202 ? -19.521 -16.859 -4.596 1.00 80.00 202 ARG A O 1
ATOM 1614 N N . LYS A 1 203 ? -19.652 -17.325 -6.774 1.00 85.00 203 LYS A N 1
ATOM 1615 C CA . LYS A 1 203 ? -20.189 -18.690 -6.577 1.00 85.00 203 LYS A CA 1
ATOM 1616 C C . LYS A 1 203 ? -19.103 -19.690 -6.171 1.00 85.00 203 LYS A C 1
ATOM 1618 O O . LYS A 1 203 ? -19.413 -20.830 -5.834 1.00 85.00 203 LYS A O 1
ATOM 1623 N N . GLU A 1 204 ? -17.857 -19.262 -6.264 1.00 89.50 204 GLU A N 1
ATOM 1624 C CA . GLU A 1 204 ? -16.636 -19.994 -6.008 1.00 89.50 204 GLU A CA 1
ATOM 1625 C C . GLU A 1 204 ? -16.290 -20.000 -4.511 1.00 89.50 204 GLU A C 1
ATOM 1627 O O . GLU A 1 204 ? -16.560 -19.055 -3.768 1.00 89.50 204 GLU A O 1
ATOM 1632 N N . SER A 1 205 ? -15.645 -21.070 -4.055 1.00 90.00 205 SER A N 1
ATOM 1633 C CA . SER A 1 205 ? -15.054 -21.130 -2.718 1.00 90.00 205 SER A CA 1
ATOM 1634 C C . SER A 1 205 ? -13.838 -20.202 -2.596 1.00 90.00 205 SER A C 1
ATOM 1636 O O . SER A 1 205 ? -13.172 -19.894 -3.581 1.00 90.00 205 SER A O 1
ATOM 1638 N N . ILE A 1 206 ? -13.469 -19.817 -1.367 1.00 87.12 206 ILE A N 1
ATOM 1639 C CA . ILE A 1 206 ? -12.274 -18.986 -1.110 1.00 87.12 206 ILE A CA 1
ATOM 1640 C C . ILE A 1 206 ? -10.996 -19.600 -1.703 1.00 87.12 206 ILE A C 1
ATOM 1642 O O . ILE A 1 206 ? -10.142 -18.878 -2.208 1.00 87.12 206 ILE A O 1
ATOM 1646 N N . ASN A 1 207 ? -10.862 -20.929 -1.681 1.00 90.50 207 ASN A N 1
ATOM 1647 C CA . ASN A 1 207 ? -9.698 -21.596 -2.266 1.00 90.50 207 ASN A CA 1
ATOM 1648 C C . ASN A 1 207 ? -9.696 -21.511 -3.798 1.00 90.50 207 ASN A C 1
ATOM 1650 O O . ASN A 1 207 ? -8.640 -21.308 -4.384 1.00 90.50 207 ASN A O 1
ATOM 1654 N N . GLU A 1 208 ? -10.858 -21.632 -4.442 1.00 92.88 208 GLU A N 1
ATOM 1655 C CA . GLU A 1 208 ? -10.980 -21.466 -5.896 1.00 92.88 208 GLU A CA 1
ATOM 1656 C C . GLU A 1 208 ? -10.719 -20.014 -6.310 1.00 92.88 208 GLU A C 1
ATOM 1658 O O . GLU A 1 208 ? -9.951 -19.776 -7.238 1.00 92.88 208 GLU A O 1
ATOM 1663 N N . LEU A 1 209 ? -11.273 -19.040 -5.576 1.00 92.50 209 LEU A N 1
ATOM 1664 C CA . LEU A 1 209 ? -10.988 -17.617 -5.786 1.00 92.50 209 LEU A CA 1
ATOM 1665 C C . LEU A 1 209 ? -9.495 -17.318 -5.673 1.00 92.50 209 LEU A C 1
ATOM 1667 O O . LEU A 1 209 ? -8.949 -16.586 -6.492 1.00 92.50 209 LEU A O 1
ATOM 1671 N N . ARG A 1 210 ? -8.818 -17.935 -4.701 1.00 92.25 210 ARG A N 1
ATOM 1672 C CA . ARG A 1 210 ? -7.377 -17.781 -4.522 1.00 92.25 210 ARG A CA 1
ATOM 1673 C C . ARG A 1 210 ? -6.578 -18.268 -5.729 1.00 92.25 210 ARG A C 1
ATOM 1675 O O . ARG A 1 210 ? -5.604 -17.615 -6.090 1.00 92.25 210 ARG A O 1
ATOM 1682 N N . GLU A 1 211 ? -6.964 -19.381 -6.347 1.00 95.50 211 GLU A N 1
ATOM 1683 C CA . GLU A 1 211 ? -6.296 -19.860 -7.563 1.00 95.50 211 GLU A CA 1
ATOM 1684 C C . GLU A 1 211 ? -6.597 -18.955 -8.767 1.00 95.50 211 GLU A C 1
ATOM 1686 O O . GLU A 1 211 ? -5.670 -18.595 -9.487 1.00 95.50 211 GLU A O 1
ATOM 1691 N N . ILE A 1 212 ? -7.839 -18.476 -8.917 1.00 95.12 212 ILE A N 1
ATOM 1692 C CA . ILE A 1 212 ? -8.204 -17.491 -9.953 1.00 95.12 212 ILE A CA 1
ATOM 1693 C C . ILE A 1 212 ? -7.347 -16.224 -9.828 1.00 95.12 212 ILE A C 1
ATOM 1695 O O . ILE A 1 212 ? -6.789 -15.742 -10.810 1.00 95.12 212 ILE A O 1
ATOM 1699 N N . TRP A 1 213 ? -7.196 -15.695 -8.615 1.00 96.38 213 TRP A N 1
ATOM 1700 C CA . TRP A 1 213 ? -6.392 -14.500 -8.365 1.00 96.38 213 TRP A CA 1
ATOM 1701 C C . TRP A 1 213 ? -4.902 -14.707 -8.626 1.00 96.38 213 TRP A C 1
ATOM 1703 O O . TRP A 1 213 ? -4.233 -13.774 -9.067 1.00 96.38 213 TRP A O 1
ATOM 1713 N N . LYS A 1 214 ? -4.368 -15.913 -8.401 1.00 96.75 214 LYS A N 1
ATOM 1714 C CA . LYS A 1 214 ? -2.988 -16.240 -8.787 1.00 96.75 214 LYS A CA 1
ATOM 1715 C C . LYS A 1 214 ? -2.819 -16.255 -10.302 1.00 96.75 214 LYS A C 1
ATOM 1717 O O . LYS A 1 214 ? -1.849 -15.697 -10.803 1.00 96.75 214 LYS A O 1
ATOM 1722 N N . GLU A 1 215 ? -3.763 -16.847 -11.031 1.00 97.06 215 GLU A N 1
ATOM 1723 C CA . GLU A 1 215 ? -3.746 -16.833 -12.498 1.00 97.06 215 GLU A CA 1
ATOM 1724 C C . GLU A 1 215 ? -3.842 -15.400 -13.042 1.00 97.06 215 GLU A C 1
ATOM 1726 O O . GLU A 1 215 ? -3.083 -15.015 -13.933 1.00 97.06 215 GLU A O 1
ATOM 1731 N N . GLU A 1 216 ? -4.715 -14.575 -12.461 1.00 97.19 216 GLU A N 1
ATOM 1732 C CA . GLU A 1 216 ? -4.830 -13.156 -12.800 1.00 97.19 216 GLU A CA 1
ATOM 1733 C C . GLU A 1 216 ? -3.530 -12.394 -12.502 1.00 97.19 216 GLU A C 1
ATOM 1735 O O . GLU A 1 216 ? -3.044 -11.631 -13.343 1.00 97.19 216 GLU A O 1
ATOM 1740 N N . LYS A 1 217 ? -2.907 -12.651 -11.345 1.00 97.69 217 LYS A N 1
ATOM 1741 C CA . LYS A 1 217 ? -1.600 -12.092 -10.980 1.00 97.69 217 LYS A CA 1
ATOM 1742 C C . LYS A 1 217 ? -0.528 -12.468 -12.008 1.00 97.69 217 LYS A C 1
ATOM 1744 O O . LYS A 1 217 ? 0.237 -11.599 -12.436 1.00 97.69 217 LYS A O 1
ATOM 1749 N N . ASP A 1 218 ? -0.491 -13.723 -12.447 1.00 97.81 218 ASP A N 1
ATOM 1750 C CA . ASP A 1 218 ? 0.444 -14.197 -13.470 1.00 97.81 218 ASP A CA 1
ATOM 1751 C C . ASP A 1 218 ? 0.224 -13.506 -14.824 1.00 97.81 218 ASP A C 1
ATOM 1753 O O . ASP A 1 218 ? 1.191 -13.130 -15.497 1.00 97.81 218 ASP A O 1
ATOM 1757 N N . GLU A 1 219 ? -1.028 -13.291 -15.230 1.00 97.75 219 GLU A N 1
ATOM 1758 C CA . GLU A 1 219 ? -1.359 -12.545 -16.450 1.00 97.75 219 GLU A CA 1
ATOM 1759 C C . GLU A 1 219 ? -0.961 -11.064 -16.362 1.00 97.75 219 GLU A C 1
ATOM 1761 O O . GLU A 1 219 ? -0.410 -10.512 -17.324 1.00 97.75 219 GLU A O 1
ATOM 1766 N N . LEU A 1 220 ? -1.136 -10.423 -15.202 1.00 97.12 220 LEU A N 1
ATOM 1767 C CA . LEU A 1 220 ? -0.638 -9.066 -14.957 1.00 97.12 220 LEU A CA 1
ATOM 1768 C C . LEU A 1 220 ? 0.888 -8.998 -15.084 1.00 97.12 220 LEU A C 1
ATOM 1770 O O . LEU A 1 220 ? 1.418 -8.126 -15.778 1.00 97.12 220 LEU A O 1
ATOM 1774 N N . ILE A 1 221 ? 1.608 -9.958 -14.499 1.00 97.56 221 ILE A N 1
ATOM 1775 C CA . ILE A 1 221 ? 3.073 -10.039 -14.595 1.00 97.56 221 ILE A CA 1
ATOM 1776 C C . ILE A 1 221 ? 3.519 -10.237 -16.052 1.00 97.56 221 ILE A C 1
ATOM 1778 O O . ILE A 1 221 ? 4.467 -9.585 -16.511 1.00 97.56 221 ILE A O 1
ATOM 1782 N N . LYS A 1 222 ? 2.842 -11.107 -16.816 1.00 97.88 222 LYS A N 1
ATOM 1783 C CA . LYS A 1 222 ? 3.114 -11.301 -18.254 1.00 97.88 222 LYS A CA 1
ATOM 1784 C C . LYS A 1 222 ? 2.877 -10.017 -19.042 1.00 97.88 222 LYS A C 1
ATOM 1786 O O . LYS A 1 222 ? 3.728 -9.631 -19.846 1.00 97.88 222 LYS A O 1
ATOM 1791 N N . THR A 1 223 ? 1.766 -9.334 -18.779 1.00 96.88 223 THR A N 1
ATOM 1792 C CA . THR A 1 223 ? 1.414 -8.061 -19.418 1.00 96.88 223 THR A CA 1
ATOM 1793 C C . THR A 1 223 ? 2.459 -6.992 -19.117 1.00 96.88 223 THR A C 1
ATOM 1795 O O . THR A 1 223 ? 2.974 -6.354 -20.034 1.00 96.88 223 THR A O 1
ATOM 1798 N N . LYS A 1 224 ? 2.870 -6.855 -17.853 1.00 95.81 224 LYS A N 1
ATOM 1799 C CA . LYS A 1 224 ? 3.927 -5.926 -17.443 1.00 95.81 224 LYS A CA 1
ATOM 1800 C C . LYS A 1 224 ? 5.258 -6.232 -18.131 1.00 95.81 224 LYS A C 1
ATOM 1802 O O . LYS A 1 224 ? 5.933 -5.314 -18.596 1.00 95.81 224 LYS A O 1
ATOM 1807 N N . ARG A 1 225 ? 5.630 -7.512 -18.254 1.00 96.25 225 ARG A N 1
ATOM 1808 C CA . ARG A 1 225 ? 6.833 -7.930 -18.994 1.00 96.25 225 ARG A CA 1
ATOM 1809 C C . ARG A 1 225 ? 6.751 -7.533 -20.467 1.00 96.25 225 ARG A C 1
ATOM 1811 O O . ARG A 1 225 ? 7.725 -7.005 -20.992 1.00 96.25 225 ARG A O 1
ATOM 1818 N N . LYS A 1 226 ? 5.605 -7.749 -21.116 1.00 96.56 226 LYS A N 1
ATOM 1819 C CA . LYS A 1 226 ? 5.387 -7.344 -22.509 1.00 96.56 226 LYS A CA 1
ATOM 1820 C C . LYS A 1 226 ? 5.506 -5.827 -22.677 1.00 96.56 226 LYS A C 1
ATOM 1822 O O . LYS A 1 226 ? 6.295 -5.383 -23.500 1.00 96.56 226 LYS A O 1
ATOM 1827 N N . ASN A 1 227 ? 4.819 -5.049 -21.841 1.00 94.31 227 ASN A N 1
ATOM 1828 C CA . ASN A 1 227 ? 4.879 -3.585 -21.873 1.00 94.31 227 ASN A CA 1
ATOM 1829 C C . ASN A 1 227 ? 6.315 -3.063 -21.701 1.00 94.31 227 ASN A C 1
ATOM 1831 O O . ASN A 1 227 ? 6.695 -2.064 -22.308 1.00 94.31 227 ASN A O 1
ATOM 1835 N N . PHE A 1 228 ? 7.130 -3.744 -20.891 1.00 94.19 228 PHE A N 1
ATOM 1836 C CA . PHE A 1 228 ? 8.539 -3.399 -20.736 1.00 94.19 228 PHE A CA 1
ATOM 1837 C C . PHE A 1 228 ? 9.368 -3.685 -21.997 1.00 94.19 228 PHE A C 1
ATOM 1839 O O . PHE A 1 228 ? 10.231 -2.881 -22.347 1.00 94.19 228 PHE A O 1
ATOM 1846 N N . GLU A 1 229 ? 9.114 -4.790 -22.702 1.00 93.56 229 GLU A N 1
ATOM 1847 C CA . GLU A 1 229 ? 9.760 -5.058 -23.994 1.00 93.56 229 GLU A CA 1
ATOM 1848 C C . GLU A 1 229 ? 9.317 -4.055 -25.070 1.00 93.56 229 GLU A C 1
ATOM 1850 O O . GLU A 1 229 ? 10.164 -3.534 -25.798 1.00 93.56 229 GLU A O 1
ATOM 1855 N N . ASP A 1 230 ? 8.033 -3.693 -25.102 1.00 92.62 230 ASP A N 1
ATOM 1856 C CA . ASP A 1 230 ? 7.502 -2.669 -26.009 1.00 92.62 230 ASP A CA 1
ATOM 1857 C C . ASP A 1 230 ? 8.143 -1.292 -25.730 1.00 92.62 230 ASP A C 1
ATOM 1859 O O . ASP A 1 230 ? 8.559 -0.595 -26.657 1.00 92.62 230 ASP A O 1
ATOM 1863 N N . LEU A 1 231 ? 8.331 -0.927 -24.454 1.00 91.88 231 LEU A N 1
ATOM 1864 C CA . LEU A 1 231 ? 9.055 0.287 -24.056 1.00 91.88 231 LEU A CA 1
ATOM 1865 C C . LEU A 1 231 ? 10.518 0.268 -24.524 1.00 91.88 231 LEU A C 1
ATOM 1867 O O . LEU A 1 231 ? 11.043 1.286 -24.973 1.00 91.88 231 LEU A O 1
ATOM 1871 N N . LYS A 1 232 ? 11.215 -0.870 -24.422 1.00 91.06 232 LYS A N 1
ATOM 1872 C CA . LYS A 1 232 ? 12.590 -0.976 -24.938 1.00 91.06 232 LYS A CA 1
ATOM 1873 C C . LYS A 1 232 ? 12.632 -0.787 -26.450 1.00 91.06 232 LYS A C 1
ATOM 1875 O O . LYS A 1 232 ? 13.547 -0.125 -26.937 1.00 91.06 232 LYS A O 1
ATOM 1880 N N . ALA A 1 233 ? 11.672 -1.359 -27.175 1.00 87.81 233 ALA A N 1
ATOM 1881 C CA . ALA A 1 233 ? 11.574 -1.217 -28.622 1.00 87.81 233 ALA A CA 1
ATOM 1882 C C . ALA A 1 233 ? 11.320 0.244 -29.024 1.00 87.81 233 ALA A C 1
ATOM 1884 O O . ALA A 1 233 ? 12.063 0.781 -29.846 1.00 87.81 233 ALA A O 1
ATOM 1885 N N . SER A 1 234 ? 10.378 0.931 -28.367 1.00 87.75 234 SER A N 1
ATOM 1886 C CA . SER A 1 234 ? 10.099 2.348 -28.643 1.00 87.75 234 SER A CA 1
ATOM 1887 C C . SER A 1 234 ? 11.317 3.236 -28.363 1.00 87.75 234 SER A C 1
ATOM 1889 O O . SER A 1 234 ? 11.652 4.125 -29.146 1.00 87.75 234 SER A O 1
ATOM 1891 N N . LEU A 1 235 ? 12.056 2.943 -27.286 1.00 85.44 235 LEU A N 1
ATOM 1892 C CA . LEU A 1 235 ? 13.309 3.624 -26.964 1.00 85.44 235 LEU A CA 1
ATOM 1893 C C . LEU A 1 235 ? 14.423 3.358 -27.980 1.00 85.44 235 LEU A C 1
ATOM 1895 O O . LEU A 1 235 ? 15.398 4.100 -27.967 1.00 85.44 235 LEU A O 1
ATOM 1899 N N . LEU A 1 236 ? 14.347 2.335 -28.832 1.00 79.25 236 LEU A N 1
ATOM 1900 C CA . LEU A 1 236 ? 15.288 2.148 -29.940 1.00 79.25 236 LEU A CA 1
ATOM 1901 C C . LEU A 1 236 ? 14.844 2.917 -31.190 1.00 79.25 236 LEU A C 1
ATOM 1903 O O . LEU A 1 236 ? 15.693 3.511 -31.853 1.00 79.25 236 LEU A O 1
ATOM 1907 N N . GLU A 1 237 ? 13.547 2.944 -31.491 1.00 75.00 237 GLU A N 1
ATOM 1908 C CA . GLU A 1 237 ? 12.984 3.603 -32.681 1.00 75.00 237 GLU A CA 1
ATOM 1909 C C . GLU A 1 237 ? 13.105 5.133 -32.647 1.00 75.00 237 GLU A C 1
ATOM 1911 O O . GLU A 1 237 ? 13.374 5.750 -33.672 1.00 75.00 237 GLU A O 1
ATOM 1916 N N . GLU A 1 238 ? 13.024 5.757 -31.467 1.00 67.38 238 GLU A N 1
ATOM 1917 C CA . GLU A 1 238 ? 13.243 7.206 -31.298 1.00 67.38 238 GLU A CA 1
ATOM 1918 C C . GLU A 1 238 ? 14.690 7.650 -31.618 1.00 67.38 238 GLU A C 1
ATOM 1920 O O . GLU A 1 238 ? 15.009 8.838 -31.626 1.00 67.38 238 GLU A O 1
ATOM 1925 N N . SER A 1 239 ? 15.616 6.713 -31.861 1.00 61.28 239 SER A N 1
ATOM 1926 C CA . SER A 1 239 ? 16.977 7.027 -32.315 1.00 61.28 239 SER A CA 1
ATOM 1927 C C . SER A 1 239 ? 16.992 7.306 -33.815 1.00 61.28 239 SER A C 1
ATOM 1929 O O . SER A 1 239 ? 16.782 6.400 -34.610 1.00 61.28 239 SER A O 1
ATOM 1931 N N . THR A 1 240 ? 17.429 8.490 -34.239 1.00 56.78 240 THR A N 1
ATOM 1932 C CA . THR A 1 240 ? 17.823 8.767 -35.639 1.00 56.78 240 THR A CA 1
ATOM 1933 C C . THR A 1 240 ? 19.133 8.058 -36.047 1.00 56.78 240 THR A C 1
ATOM 1935 O O . THR A 1 240 ? 19.899 8.565 -36.864 1.00 56.78 240 THR A O 1
ATOM 1938 N N . VAL A 1 241 ? 19.453 6.922 -35.423 1.00 63.91 241 VAL A N 1
ATOM 1939 C CA . VAL A 1 241 ? 20.721 6.192 -35.549 1.00 63.91 241 VAL A CA 1
ATOM 1940 C C . VAL A 1 241 ? 20.480 4.938 -36.381 1.00 63.91 241 VAL A C 1
ATOM 1942 O O . VAL A 1 241 ? 19.466 4.269 -36.207 1.00 63.91 241 VAL A O 1
ATOM 1945 N N . ASN A 1 242 ? 21.416 4.592 -37.269 1.00 67.62 242 ASN A N 1
ATOM 1946 C CA . ASN A 1 242 ? 21.327 3.370 -38.066 1.00 67.62 242 ASN A CA 1
ATOM 1947 C C . ASN A 1 242 ? 21.447 2.112 -37.179 1.00 67.62 242 ASN A C 1
ATOM 1949 O O . ASN A 1 242 ? 22.547 1.613 -36.919 1.00 67.62 242 ASN A O 1
ATOM 1953 N N . LEU A 1 243 ? 20.296 1.592 -36.749 1.00 69.75 243 LEU A N 1
ATOM 1954 C CA . LEU A 1 243 ? 20.156 0.410 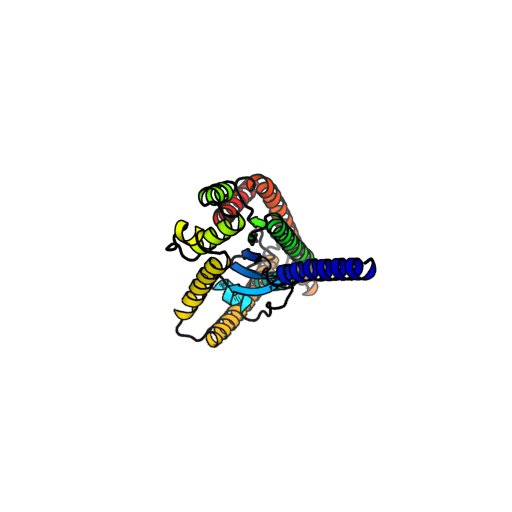-35.897 1.00 69.75 243 LEU A CA 1
ATOM 1955 C C . LEU A 1 243 ? 20.704 -0.870 -36.550 1.00 69.75 243 LEU A C 1
ATOM 1957 O O . LEU A 1 243 ? 21.033 -1.816 -35.831 1.00 69.75 243 LEU A O 1
ATOM 1961 N N . GLU A 1 244 ? 20.812 -0.931 -37.881 1.00 69.31 244 GLU A N 1
ATOM 1962 C CA . GLU A 1 244 ? 21.292 -2.118 -38.607 1.00 69.31 244 GLU A CA 1
ATOM 1963 C C . GLU A 1 244 ? 22.805 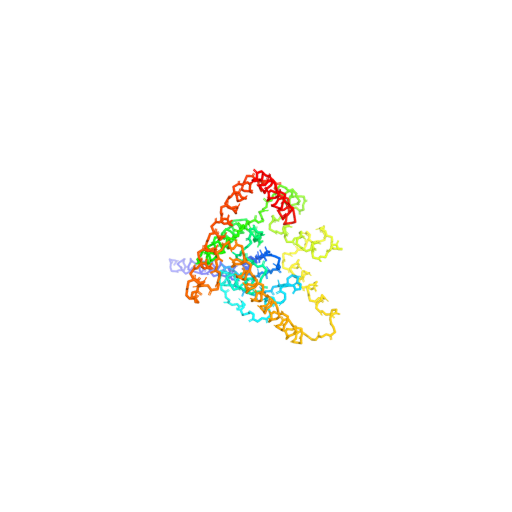-2.315 -38.463 1.00 69.31 244 GLU A C 1
ATOM 1965 O O . GLU A 1 244 ? 23.283 -3.446 -38.441 1.00 69.31 244 GLU A O 1
ATOM 1970 N N . SER A 1 245 ? 23.559 -1.226 -38.288 1.00 76.06 245 SER A N 1
ATOM 1971 C CA . SER A 1 245 ? 25.020 -1.265 -38.111 1.00 76.06 245 SER A CA 1
ATOM 1972 C C . SER A 1 245 ? 25.490 -1.540 -36.676 1.00 76.06 245 SER A C 1
ATOM 1974 O O . SER A 1 245 ? 26.685 -1.729 -36.449 1.00 76.06 245 SER A O 1
ATOM 1976 N N . MET A 1 246 ? 24.577 -1.554 -35.700 1.00 79.81 246 MET A N 1
ATOM 1977 C CA . MET A 1 246 ? 24.923 -1.694 -34.284 1.00 79.81 246 MET A CA 1
ATOM 1978 C C . MET A 1 246 ? 24.942 -3.156 -33.838 1.00 79.81 246 MET A C 1
ATOM 1980 O O . MET A 1 246 ? 24.014 -3.923 -34.112 1.00 79.81 246 MET A O 1
ATOM 1984 N N . THR A 1 247 ? 25.951 -3.520 -33.048 1.00 88.31 247 THR A N 1
ATOM 1985 C CA . THR A 1 247 ? 25.995 -4.816 -32.364 1.00 88.31 247 THR A CA 1
ATOM 1986 C C . THR A 1 247 ? 24.923 -4.902 -31.273 1.00 88.31 247 THR A C 1
ATOM 1988 O O . THR A 1 247 ? 24.400 -3.893 -30.792 1.00 88.31 247 THR A O 1
ATOM 1991 N N . LYS A 1 248 ? 24.604 -6.127 -30.837 1.00 87.19 248 LYS A N 1
ATOM 1992 C CA . LYS A 1 248 ? 23.658 -6.371 -29.737 1.00 87.19 248 LYS A CA 1
ATOM 1993 C C . LYS A 1 248 ? 24.058 -5.625 -28.454 1.00 87.19 248 LYS A C 1
ATOM 1995 O O . LYS A 1 248 ? 23.225 -4.958 -27.854 1.00 87.19 248 LYS A O 1
ATOM 2000 N N . GLU A 1 249 ? 25.340 -5.663 -28.100 1.00 88.75 249 GLU A N 1
ATOM 2001 C CA . GLU A 1 249 ? 25.888 -4.992 -26.913 1.00 88.75 249 GLU A CA 1
ATOM 2002 C C . GLU A 1 249 ? 25.749 -3.463 -26.991 1.00 88.75 249 GLU A C 1
ATOM 2004 O O . GLU A 1 249 ? 25.386 -2.808 -26.014 1.00 88.75 249 GLU A O 1
ATOM 2009 N N . GLN A 1 250 ? 25.964 -2.876 -28.173 1.00 88.00 250 GLN A N 1
ATOM 2010 C CA . GLN A 1 250 ? 25.774 -1.438 -28.377 1.00 88.00 250 GLN A CA 1
ATOM 2011 C C . GLN A 1 250 ? 24.304 -1.029 -28.207 1.00 88.00 250 GLN A C 1
ATOM 2013 O O . GLN A 1 250 ? 24.024 0.013 -27.610 1.00 88.00 250 GLN A O 1
ATOM 2018 N N . LYS A 1 251 ? 23.364 -1.853 -28.690 1.00 85.19 251 LYS A N 1
ATOM 2019 C CA . LYS A 1 251 ? 21.922 -1.628 -28.500 1.00 85.19 251 LYS A CA 1
ATOM 2020 C C . LYS A 1 251 ? 21.536 -1.726 -27.024 1.00 85.19 251 LYS A C 1
ATOM 2022 O O . LYS A 1 251 ? 20.857 -0.838 -26.517 1.00 85.19 251 LYS A O 1
ATOM 2027 N N . GLU A 1 252 ? 22.016 -2.748 -26.318 1.00 89.12 252 GLU A N 1
ATOM 2028 C CA . GLU A 1 252 ? 21.761 -2.938 -24.883 1.00 89.12 252 GLU A CA 1
ATOM 2029 C C . GLU A 1 252 ? 22.292 -1.768 -24.043 1.00 89.12 252 GLU A C 1
ATOM 2031 O O . GLU A 1 252 ? 21.580 -1.247 -23.180 1.00 89.12 252 GLU A O 1
ATOM 2036 N N . LYS A 1 253 ? 23.508 -1.291 -24.338 1.00 90.31 253 LYS A N 1
ATOM 2037 C CA . LYS A 1 253 ? 24.084 -0.119 -23.670 1.00 90.31 253 LYS A CA 1
ATOM 2038 C C . LYS A 1 253 ? 23.237 1.136 -23.892 1.00 90.31 253 LYS A C 1
ATOM 2040 O O . LYS A 1 253 ? 22.944 1.846 -22.931 1.00 90.31 253 LYS A O 1
ATOM 2045 N N . MET A 1 254 ? 22.803 1.379 -25.130 1.00 87.44 254 MET A N 1
ATOM 2046 C CA . MET A 1 254 ? 21.961 2.529 -25.467 1.00 87.44 254 MET A CA 1
ATOM 2047 C C . MET A 1 254 ? 20.606 2.481 -24.747 1.00 87.44 254 MET A C 1
ATOM 2049 O O . MET A 1 254 ? 20.182 3.485 -24.177 1.00 87.44 254 MET A O 1
ATOM 2053 N N . ILE A 1 255 ? 19.949 1.315 -24.713 1.00 90.62 255 ILE A N 1
ATOM 2054 C CA . ILE A 1 255 ? 18.701 1.115 -23.958 1.00 90.62 255 ILE A CA 1
ATOM 2055 C C . ILE A 1 255 ? 18.927 1.422 -22.475 1.00 90.62 255 ILE A C 1
ATOM 2057 O O . ILE A 1 255 ? 18.168 2.184 -21.883 1.00 90.62 255 ILE A O 1
ATOM 2061 N N . SER A 1 256 ? 19.989 0.875 -21.876 1.00 91.75 256 SER A N 1
ATOM 2062 C CA . SER A 1 256 ? 20.338 1.116 -20.471 1.00 91.75 256 SER A CA 1
ATOM 2063 C C . SER A 1 256 ? 20.516 2.610 -20.165 1.00 91.75 256 SER A C 1
ATOM 2065 O O . SER A 1 256 ? 19.982 3.117 -19.174 1.00 91.75 256 SER A O 1
ATOM 2067 N N . GLU A 1 257 ? 21.234 3.340 -21.020 1.00 92.12 257 GLU A N 1
ATOM 2068 C CA . GLU A 1 257 ? 21.444 4.782 -20.862 1.00 92.12 257 GLU A CA 1
ATOM 2069 C C . GLU A 1 257 ? 20.131 5.571 -20.970 1.00 92.12 257 GLU A C 1
ATOM 2071 O O . GLU A 1 257 ? 19.872 6.441 -20.134 1.00 92.12 257 GLU A O 1
ATOM 2076 N N . ARG A 1 258 ? 19.258 5.224 -21.925 1.00 91.06 258 ARG A N 1
ATOM 2077 C CA . ARG A 1 258 ? 17.938 5.858 -22.086 1.00 91.06 258 ARG A CA 1
ATOM 2078 C C . ARG A 1 258 ? 16.999 5.566 -20.923 1.00 91.06 258 ARG A C 1
ATOM 2080 O O . ARG A 1 258 ? 16.379 6.487 -20.399 1.00 91.06 258 ARG A O 1
ATOM 2087 N N . LEU A 1 259 ? 16.936 4.318 -20.459 1.00 93.50 259 LEU A N 1
ATOM 2088 C CA . LEU A 1 259 ? 16.143 3.947 -19.284 1.00 93.50 259 LEU A CA 1
ATOM 2089 C C . LEU A 1 259 ? 16.620 4.700 -18.038 1.00 93.50 259 LEU A C 1
ATOM 2091 O O . LEU A 1 259 ? 15.802 5.171 -17.247 1.00 93.50 259 LEU A O 1
ATOM 2095 N N . LYS A 1 260 ? 17.938 4.873 -17.875 1.00 94.38 260 LYS A N 1
ATOM 2096 C CA . LYS A 1 260 ? 18.509 5.682 -16.791 1.00 94.38 260 LYS A CA 1
ATOM 2097 C C . LYS A 1 260 ? 18.121 7.158 -16.918 1.00 94.38 260 LYS A C 1
ATOM 2099 O O . LYS A 1 260 ? 17.747 7.764 -15.917 1.00 94.38 260 LYS A O 1
ATOM 2104 N N . ALA A 1 261 ? 18.194 7.730 -18.121 1.00 92.38 261 ALA A N 1
ATOM 2105 C CA . ALA A 1 261 ? 17.778 9.108 -18.374 1.00 92.38 261 ALA A CA 1
ATOM 2106 C C . ALA A 1 261 ? 16.289 9.314 -18.048 1.00 92.38 261 ALA A C 1
ATOM 2108 O O . ALA A 1 261 ? 15.953 10.229 -17.298 1.00 92.38 261 ALA A O 1
ATOM 2109 N N . ARG A 1 262 ? 15.424 8.397 -18.497 1.00 92.56 262 ARG A N 1
ATOM 2110 C CA . ARG A 1 262 ? 13.988 8.398 -18.189 1.00 92.56 262 ARG A CA 1
ATOM 2111 C C . ARG A 1 262 ? 13.722 8.318 -16.685 1.00 92.56 262 ARG A C 1
ATOM 2113 O O . ARG A 1 262 ? 12.943 9.103 -16.157 1.00 92.56 262 ARG A O 1
ATOM 2120 N N . LYS A 1 263 ? 14.417 7.430 -15.962 1.00 94.81 263 LYS A N 1
ATOM 2121 C CA . LYS A 1 263 ? 14.317 7.342 -14.493 1.00 94.81 263 LYS A CA 1
ATOM 2122 C C . LYS A 1 263 ? 14.726 8.648 -13.798 1.00 94.81 263 LYS A C 1
ATOM 2124 O O . LYS A 1 263 ? 14.073 9.054 -12.840 1.00 94.81 263 LYS A O 1
ATOM 2129 N N . ASN A 1 264 ? 15.763 9.331 -14.283 1.00 94.56 264 ASN A N 1
ATOM 2130 C CA . ASN A 1 264 ? 16.171 10.631 -13.739 1.00 94.56 264 ASN A CA 1
ATOM 2131 C C . ASN A 1 264 ? 15.126 11.727 -13.996 1.00 94.56 264 ASN A C 1
ATOM 2133 O O . ASN A 1 264 ? 14.888 12.556 -13.119 1.00 94.56 264 ASN A O 1
ATOM 2137 N N . GLU A 1 265 ? 14.496 11.729 -15.171 1.00 92.88 265 GLU A N 1
ATOM 2138 C CA . GLU A 1 265 ? 13.413 12.661 -15.491 1.00 92.88 265 GLU A CA 1
ATOM 2139 C C . GLU A 1 265 ? 12.206 12.446 -14.572 1.00 92.88 265 GLU A C 1
ATOM 2141 O O . GLU A 1 265 ? 11.712 13.396 -13.962 1.00 92.88 265 GLU A O 1
ATOM 2146 N N . ILE A 1 266 ? 11.785 11.190 -14.402 1.00 94.25 266 ILE A N 1
ATOM 2147 C CA . ILE A 1 266 ? 10.705 10.810 -13.484 1.00 94.25 266 ILE A CA 1
ATOM 2148 C C . ILE A 1 266 ? 11.024 11.274 -12.064 1.00 94.25 266 ILE A C 1
ATOM 2150 O O . ILE A 1 266 ? 10.182 11.901 -11.422 1.00 94.25 266 ILE A O 1
ATOM 2154 N N . LYS A 1 267 ? 12.252 11.029 -11.586 1.00 94.94 267 LYS A N 1
ATOM 2155 C CA . LYS A 1 267 ? 12.699 11.507 -10.273 1.00 94.94 267 LYS A CA 1
ATOM 2156 C C . LYS A 1 267 ? 12.522 13.020 -10.146 1.00 94.94 267 LYS A C 1
ATOM 2158 O O . LYS A 1 267 ? 11.931 13.479 -9.176 1.00 94.94 267 LYS A O 1
ATOM 2163 N N . ALA A 1 268 ? 13.000 13.789 -11.124 1.00 93.38 268 ALA A N 1
ATOM 2164 C CA . ALA A 1 268 ? 12.905 15.246 -11.094 1.00 93.38 268 ALA A CA 1
ATOM 2165 C C . ALA A 1 268 ? 11.447 15.737 -11.081 1.00 93.38 268 ALA A C 1
ATOM 2167 O O . ALA A 1 268 ? 11.127 16.706 -10.392 1.00 93.38 268 ALA A O 1
ATOM 2168 N N . ARG A 1 269 ? 10.548 15.069 -11.815 1.00 91.81 269 ARG A N 1
ATOM 2169 C CA . ARG A 1 269 ? 9.111 15.379 -11.797 1.00 91.81 269 ARG A CA 1
ATOM 2170 C C . ARG A 1 269 ? 8.480 15.058 -10.444 1.00 91.81 269 ARG A C 1
ATOM 2172 O O . ARG A 1 269 ? 7.745 15.887 -9.915 1.00 91.81 269 ARG A O 1
ATOM 2179 N N . ILE A 1 270 ? 8.795 13.902 -9.863 1.00 91.56 270 ILE A N 1
ATOM 2180 C CA . ILE A 1 270 ? 8.287 13.506 -8.545 1.00 91.56 270 ILE A CA 1
ATOM 2181 C C . ILE A 1 270 ? 8.787 14.448 -7.452 1.00 91.56 270 ILE A C 1
ATOM 2183 O O . ILE A 1 270 ? 7.988 14.837 -6.608 1.00 91.56 270 ILE A O 1
ATOM 2187 N N . ASP A 1 271 ? 10.050 14.876 -7.495 1.00 91.94 271 ASP A N 1
ATOM 2188 C CA . ASP A 1 271 ? 10.596 15.842 -6.534 1.00 91.94 271 ASP A CA 1
ATOM 2189 C C . ASP A 1 271 ? 9.806 17.170 -6.575 1.00 91.94 271 ASP A C 1
ATOM 2191 O O . ASP A 1 271 ? 9.407 17.681 -5.528 1.00 91.94 271 ASP A O 1
ATOM 2195 N N . LYS A 1 272 ? 9.473 17.677 -7.775 1.00 90.69 272 LYS A N 1
ATOM 2196 C CA . LYS A 1 272 ? 8.617 18.872 -7.942 1.00 90.69 272 LYS A CA 1
ATOM 2197 C C . LYS A 1 272 ? 7.202 18.665 -7.400 1.00 90.69 272 LYS A C 1
ATOM 2199 O O . LYS A 1 272 ? 6.645 19.554 -6.760 1.00 90.69 272 LYS A O 1
ATOM 2204 N N . VAL A 1 273 ? 6.598 17.507 -7.680 1.00 90.56 273 VAL A N 1
ATOM 2205 C CA . VAL A 1 273 ? 5.256 17.176 -7.176 1.00 90.56 273 VAL A CA 1
ATOM 2206 C C . VAL A 1 273 ? 5.281 17.099 -5.654 1.00 90.56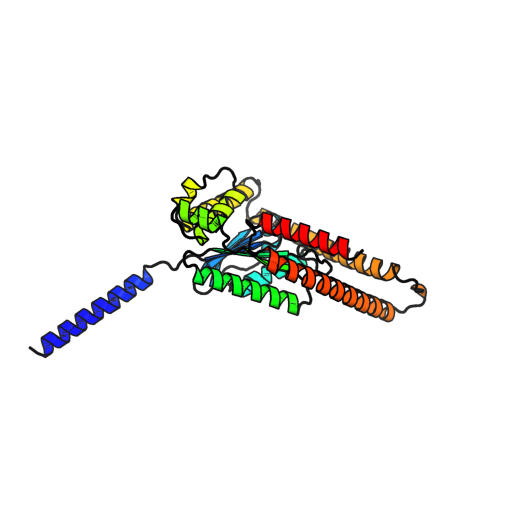 273 VAL A C 1
ATOM 2208 O O . VAL A 1 273 ? 4.411 17.678 -5.015 1.00 90.56 273 VAL A O 1
ATOM 2211 N N . LYS A 1 274 ? 6.286 16.440 -5.069 1.00 88.56 274 LYS A N 1
ATOM 2212 C CA . LYS A 1 274 ? 6.439 16.296 -3.620 1.00 88.56 274 LYS A CA 1
ATOM 2213 C C . LYS A 1 274 ? 6.511 17.654 -2.923 1.00 88.56 274 LYS A C 1
ATOM 2215 O O . LYS A 1 274 ? 5.785 17.866 -1.963 1.00 88.56 274 LYS A O 1
ATOM 2220 N N . GLU A 1 275 ? 7.300 18.591 -3.445 1.00 86.31 275 GLU A N 1
ATOM 2221 C CA . GLU A 1 275 ? 7.391 19.952 -2.898 1.00 86.31 275 GLU A CA 1
ATOM 2222 C C . GLU A 1 275 ? 6.042 20.695 -2.935 1.00 86.31 275 GLU A C 1
ATOM 2224 O O . GLU A 1 275 ? 5.650 21.353 -1.970 1.00 86.31 275 GLU A O 1
ATOM 2229 N N . ALA A 1 276 ? 5.292 20.575 -4.034 1.00 84.62 276 ALA A N 1
ATOM 2230 C CA . ALA A 1 276 ? 3.969 21.186 -4.148 1.00 84.62 276 ALA A CA 1
ATOM 2231 C C . ALA A 1 276 ? 2.939 20.531 -3.208 1.00 84.62 276 ALA A C 1
ATOM 2233 O O . ALA A 1 276 ? 2.107 21.219 -2.615 1.00 84.62 276 ALA A O 1
ATOM 2234 N N . VAL A 1 277 ? 3.016 19.210 -3.051 1.00 83.44 277 VAL A N 1
ATOM 2235 C CA . VAL A 1 277 ? 2.129 18.398 -2.212 1.00 83.44 277 VAL A CA 1
ATOM 2236 C C . VAL A 1 277 ? 2.393 18.635 -0.723 1.00 83.44 277 VAL A C 1
ATOM 2238 O O . VAL A 1 277 ? 1.437 18.856 0.012 1.00 83.44 277 VAL A O 1
ATOM 2241 N N . ASP A 1 278 ? 3.649 18.696 -0.272 1.00 74.50 278 ASP A N 1
ATOM 2242 C CA . ASP A 1 278 ? 3.994 18.995 1.131 1.00 74.50 278 ASP A CA 1
ATOM 2243 C C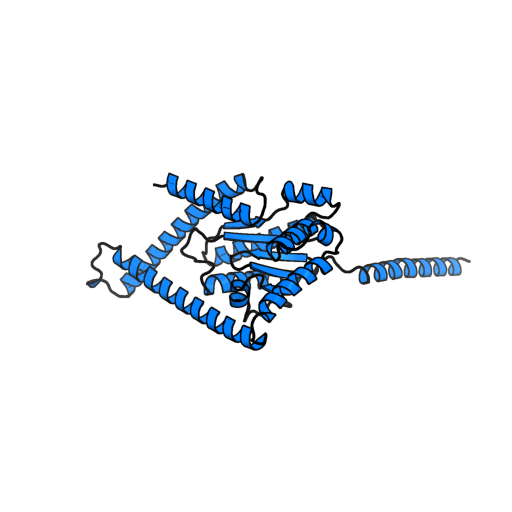 . ASP A 1 278 ? 3.442 20.362 1.587 1.00 74.50 278 ASP A C 1
ATOM 2245 O O . ASP A 1 278 ? 3.123 20.566 2.763 1.00 74.50 278 ASP A O 1
ATOM 2249 N N . ASN A 1 279 ? 3.280 21.302 0.650 1.00 68.69 279 ASN A N 1
ATOM 2250 C CA . ASN A 1 279 ? 2.642 22.591 0.904 1.00 68.69 279 ASN A CA 1
ATOM 2251 C C . ASN A 1 279 ? 1.106 22.517 0.893 1.00 68.69 279 ASN A C 1
ATOM 2253 O O . ASN A 1 279 ? 0.474 23.177 1.715 1.00 68.69 279 ASN A O 1
ATOM 2257 N N . ALA A 1 280 ? 0.518 21.727 -0.010 1.00 67.94 280 ALA A N 1
ATOM 2258 C CA . ALA A 1 280 ? -0.928 21.656 -0.235 1.00 67.94 280 ALA A CA 1
ATOM 2259 C C . ALA A 1 280 ? -1.675 20.703 0.718 1.00 67.94 280 ALA A C 1
ATOM 2261 O O . ALA A 1 280 ? -2.814 20.973 1.088 1.00 67.94 280 ALA A O 1
ATOM 2262 N N . LEU A 1 281 ? -1.052 19.603 1.156 1.00 66.88 281 LEU A N 1
ATOM 2263 C CA . LEU A 1 281 ? -1.695 18.596 2.016 1.00 66.88 281 LEU A CA 1
ATOM 2264 C C . LEU A 1 281 ? -1.882 19.039 3.473 1.00 66.88 281 LEU A C 1
ATOM 2266 O O . LEU A 1 281 ? -2.398 18.275 4.287 1.00 66.88 281 LEU A O 1
ATOM 2270 N N . LYS A 1 282 ? -1.499 20.271 3.821 1.00 60.72 282 LYS A N 1
ATOM 2271 C CA . LYS A 1 282 ? -1.837 20.854 5.127 1.00 60.72 282 LYS A CA 1
ATOM 2272 C C . LYS A 1 282 ? -3.354 20.977 5.324 1.00 60.72 282 LYS A C 1
ATOM 2274 O O . LYS A 1 282 ? -3.803 20.854 6.460 1.00 60.72 282 LYS A O 1
ATOM 2279 N N . ASP A 1 283 ? -4.107 21.102 4.226 1.00 52.03 283 ASP A N 1
ATOM 2280 C CA . ASP A 1 283 ? -5.545 21.402 4.230 1.00 52.03 283 ASP A CA 1
ATOM 2281 C C . ASP A 1 283 ? -6.419 20.296 3.581 1.00 52.03 283 ASP A C 1
ATOM 2283 O O . ASP A 1 283 ? -7.623 20.472 3.423 1.00 52.03 283 ASP A O 1
ATOM 2287 N N . SER A 1 284 ? -5.850 19.152 3.169 1.00 55.28 284 SER A N 1
ATOM 2288 C CA . SER A 1 284 ? -6.570 18.110 2.402 1.00 55.28 284 SER A CA 1
ATOM 2289 C C . SER A 1 284 ? -7.436 17.160 3.251 1.00 55.28 284 SER A C 1
ATOM 2291 O O . SER A 1 284 ? -7.041 16.763 4.350 1.00 55.28 284 SER A O 1
ATOM 2293 N N . VAL A 1 285 ? -8.578 16.730 2.690 1.00 57.28 285 VAL A N 1
ATOM 2294 C CA . VAL A 1 285 ? -9.773 16.276 3.434 1.00 57.28 285 VAL A CA 1
ATOM 2295 C C . VAL A 1 285 ? -10.013 14.743 3.491 1.00 57.28 285 VAL A C 1
ATOM 2297 O O . VAL A 1 285 ? -10.511 14.233 4.495 1.00 57.28 285 VAL A O 1
ATOM 2300 N N . SER A 1 286 ? -9.599 13.958 2.493 1.00 64.12 286 SER A N 1
ATOM 2301 C CA . SER A 1 286 ? -9.769 12.489 2.478 1.00 64.12 286 SER A CA 1
ATOM 2302 C C . SER A 1 286 ? -8.745 11.799 1.570 1.00 64.12 286 SER A C 1
ATOM 2304 O O . SER A 1 286 ? -8.085 12.462 0.772 1.00 64.12 286 SER A O 1
ATOM 2306 N N . THR A 1 287 ? -8.629 10.462 1.608 1.00 64.88 287 THR A N 1
ATOM 2307 C CA . THR A 1 287 ? -7.776 9.707 0.661 1.00 64.88 287 THR A CA 1
ATOM 2308 C C . THR A 1 287 ? -8.125 10.024 -0.797 1.00 64.88 287 THR A C 1
ATOM 2310 O O . THR A 1 287 ? -7.232 10.167 -1.633 1.00 64.88 287 THR A O 1
ATOM 2313 N N . THR A 1 288 ? -9.413 10.176 -1.104 1.00 68.12 288 THR A N 1
ATOM 2314 C CA . THR A 1 288 ? -9.899 10.533 -2.441 1.00 68.12 288 THR A CA 1
ATOM 2315 C C . THR A 1 288 ? -9.528 11.969 -2.802 1.00 68.12 288 THR A C 1
ATOM 2317 O O . THR A 1 288 ? -9.055 12.217 -3.911 1.00 68.12 288 THR A O 1
ATOM 2320 N N . ASP A 1 289 ? -9.639 12.910 -1.865 1.00 70.38 289 ASP A N 1
ATOM 2321 C CA . ASP A 1 289 ? -9.247 14.305 -2.098 1.00 70.38 289 ASP A CA 1
ATOM 2322 C C . ASP A 1 289 ? -7.739 14.457 -2.258 1.00 70.38 289 ASP A C 1
ATOM 2324 O O . ASP A 1 289 ? -7.290 15.200 -3.126 1.00 70.38 289 ASP A O 1
ATOM 2328 N N . ILE A 1 290 ? -6.953 13.699 -1.489 1.00 75.12 290 ILE A N 1
ATOM 2329 C CA . ILE A 1 290 ? -5.500 13.609 -1.644 1.00 75.12 290 ILE A CA 1
ATOM 2330 C C . ILE A 1 290 ? -5.171 13.111 -3.055 1.00 75.12 290 ILE A C 1
ATOM 2332 O O . ILE A 1 290 ? -4.379 13.744 -3.755 1.00 75.12 290 ILE A O 1
ATOM 2336 N N . LYS A 1 291 ? -5.804 12.019 -3.514 1.00 79.31 291 LYS A N 1
ATOM 2337 C CA . LYS A 1 291 ? -5.615 11.496 -4.880 1.00 79.31 291 LYS A CA 1
ATOM 2338 C C . LYS A 1 291 ? -5.972 12.551 -5.937 1.00 79.31 291 LYS A C 1
ATOM 2340 O O . LYS A 1 291 ? -5.183 12.787 -6.856 1.00 79.31 291 LYS A O 1
ATOM 2345 N N . ASN A 1 292 ? -7.111 13.223 -5.782 1.00 82.25 292 ASN A N 1
ATOM 2346 C CA . ASN A 1 292 ? -7.578 14.259 -6.704 1.00 82.25 292 ASN A CA 1
ATOM 2347 C C . ASN A 1 292 ? -6.641 15.473 -6.740 1.00 82.25 292 ASN A C 1
ATOM 2349 O O . ASN A 1 292 ? -6.280 15.939 -7.823 1.00 82.25 292 ASN A O 1
ATOM 2353 N N . GLU A 1 293 ? -6.211 15.974 -5.583 1.00 83.81 293 GLU A N 1
ATOM 2354 C CA . GLU A 1 293 ? -5.339 17.145 -5.504 1.00 83.81 293 GLU A CA 1
ATOM 2355 C C . GLU A 1 293 ? -3.940 16.838 -6.041 1.00 83.81 293 GLU A C 1
ATOM 2357 O O . GLU A 1 293 ? -3.408 17.618 -6.830 1.00 83.81 293 GLU A O 1
ATOM 2362 N N . ILE A 1 294 ? -3.381 15.660 -5.736 1.00 86.19 294 ILE A N 1
ATOM 2363 C CA . ILE A 1 294 ? -2.127 15.191 -6.347 1.00 86.19 294 ILE A CA 1
ATOM 2364 C C . ILE A 1 294 ? -2.256 15.161 -7.873 1.00 86.19 294 ILE A C 1
ATOM 2366 O O . ILE A 1 294 ? -1.352 15.615 -8.579 1.00 86.19 294 ILE A O 1
ATOM 2370 N N . SER A 1 295 ? -3.377 14.660 -8.398 1.00 85.75 295 SER A N 1
ATOM 2371 C CA . SER A 1 295 ? -3.615 14.615 -9.842 1.00 85.75 295 SER A CA 1
ATOM 2372 C C . SER A 1 295 ? -3.664 16.019 -10.459 1.00 85.75 295 SER A C 1
ATOM 2374 O O . SER A 1 295 ? -3.013 16.269 -11.476 1.00 85.75 295 SER A O 1
ATOM 2376 N N . ARG A 1 296 ? -4.350 16.974 -9.813 1.00 87.12 296 ARG A N 1
ATOM 2377 C CA . ARG A 1 296 ? -4.382 18.384 -10.247 1.00 87.12 296 ARG A CA 1
ATOM 2378 C C . ARG A 1 296 ? -2.999 19.032 -10.200 1.00 87.12 296 ARG A C 1
ATOM 2380 O O . ARG A 1 296 ? -2.630 19.748 -11.128 1.00 87.12 296 ARG A O 1
ATOM 2387 N N . ILE A 1 297 ? -2.227 18.796 -9.140 1.00 86.88 297 ILE A N 1
ATOM 2388 C CA . ILE A 1 297 ? -0.864 19.325 -8.990 1.00 86.88 297 ILE A CA 1
ATOM 2389 C C . ILE A 1 297 ? 0.037 18.798 -10.109 1.00 86.88 297 ILE A C 1
ATOM 2391 O O . ILE A 1 297 ? 0.735 19.587 -10.749 1.00 86.88 297 ILE A O 1
ATOM 2395 N N . ARG A 1 298 ? -0.013 17.489 -10.391 1.00 88.75 298 ARG A N 1
ATOM 2396 C CA . ARG A 1 298 ? 0.727 16.875 -11.505 1.00 88.75 298 ARG A CA 1
ATOM 2397 C C . ARG A 1 298 ? 0.395 17.550 -12.829 1.00 88.75 298 ARG A C 1
ATOM 2399 O O . ARG A 1 298 ? 1.313 17.982 -13.518 1.00 88.75 298 ARG A O 1
ATOM 2406 N N . GLN A 1 299 ? -0.892 17.718 -13.134 1.00 87.81 299 GLN A N 1
ATOM 2407 C CA . GLN A 1 299 ? -1.332 18.379 -14.362 1.00 87.81 299 GLN A CA 1
ATOM 2408 C C . GLN A 1 299 ? -0.758 19.801 -14.489 1.00 87.81 299 GLN A C 1
ATOM 2410 O O . GLN A 1 299 ? -0.150 20.120 -15.509 1.00 87.81 299 GLN A O 1
ATOM 2415 N N . ARG A 1 300 ? -0.847 20.625 -13.433 1.00 87.06 300 ARG A N 1
ATOM 2416 C CA . ARG A 1 300 ? -0.287 21.993 -13.435 1.00 87.06 300 ARG A CA 1
ATOM 2417 C C . ARG A 1 300 ? 1.230 22.011 -13.659 1.00 87.06 300 ARG A C 1
ATOM 2419 O O . ARG A 1 300 ? 1.747 22.931 -14.288 1.00 87.06 300 ARG A O 1
ATOM 2426 N N . ILE A 1 301 ? 1.963 21.035 -13.116 1.00 84.50 301 ILE A N 1
ATOM 2427 C CA . ILE A 1 301 ? 3.422 20.930 -13.289 1.00 84.50 301 ILE A CA 1
ATOM 2428 C C . ILE A 1 301 ? 3.774 20.521 -14.725 1.00 84.50 301 ILE A C 1
ATOM 2430 O O . ILE A 1 301 ? 4.725 21.064 -15.294 1.00 84.50 301 ILE A O 1
ATOM 2434 N N . THR A 1 302 ? 3.009 19.603 -15.320 1.00 79.12 302 THR A N 1
ATOM 2435 C CA . THR A 1 302 ? 3.178 19.194 -16.719 1.00 79.12 302 THR A CA 1
ATOM 2436 C C . THR A 1 302 ? 2.891 20.353 -17.674 1.00 79.12 302 THR A C 1
ATOM 2438 O O . THR A 1 302 ? 3.705 20.621 -18.551 1.00 79.12 302 THR A O 1
ATOM 2441 N N . GLU A 1 303 ? 1.802 21.097 -17.464 1.00 78.44 303 GLU A N 1
ATOM 2442 C CA . GLU A 1 303 ? 1.417 22.243 -18.302 1.00 78.44 303 GLU A CA 1
ATOM 2443 C C . GLU A 1 303 ? 2.423 23.402 -18.246 1.00 78.44 303 GLU A C 1
ATOM 2445 O O . GLU A 1 303 ? 2.640 24.059 -19.253 1.00 78.44 303 GLU A O 1
ATOM 2450 N N . LYS A 1 304 ? 3.085 23.637 -17.103 1.00 65.94 304 LYS A N 1
ATOM 2451 C CA . LYS A 1 304 ? 4.145 24.661 -16.973 1.00 65.94 304 LYS A CA 1
ATOM 2452 C C . LYS A 1 304 ? 5.493 24.261 -17.583 1.00 65.94 304 LYS A C 1
ATOM 2454 O O . LYS A 1 304 ? 6.401 25.089 -17.616 1.00 65.94 304 LYS A O 1
ATOM 2459 N N . SER A 1 305 ? 5.662 22.992 -17.950 1.00 58.56 305 SER A N 1
ATOM 2460 C CA . SER A 1 305 ? 6.920 22.461 -18.494 1.00 58.56 305 SER A CA 1
ATOM 2461 C C . SER A 1 305 ? 6.917 22.365 -20.029 1.00 58.56 305 SER A C 1
ATOM 2463 O O . SER A 1 305 ? 7.960 22.033 -20.591 1.00 58.56 305 SER A O 1
ATOM 2465 N N . ASN A 1 306 ? 5.779 22.662 -20.671 1.00 48.19 306 ASN A N 1
ATOM 2466 C CA . ASN A 1 306 ? 5.596 22.798 -22.122 1.00 48.19 306 ASN A CA 1
ATOM 2467 C C . ASN A 1 306 ? 5.486 24.277 -22.509 1.00 48.19 306 ASN A C 1
ATOM 2469 O O . ASN A 1 306 ? 5.867 24.601 -23.654 1.00 48.19 306 ASN A O 1
#

Solvent-accessible surface area (backbone atoms only — not comparable to full-atom values): 16495 Å² total; per-residue (Å²): 109,70,70,59,52,52,50,53,52,50,53,53,49,51,51,53,54,49,50,51,51,49,54,59,68,72,50,78,76,71,65,32,38,40,36,43,36,50,71,40,33,38,34,34,35,24,49,91,85,39,32,22,74,43,79,43,48,70,40,71,62,18,42,26,57,46,48,84,61,88,40,68,75,31,43,52,66,58,37,49,51,51,53,54,47,35,30,44,54,41,44,59,37,43,61,90,38,68,78,30,47,36,39,38,35,47,27,19,75,50,64,66,60,22,52,52,52,38,53,52,50,51,52,48,52,54,51,55,34,50,77,71,68,32,54,63,49,75,45,73,58,70,89,34,69,65,44,50,47,52,12,57,75,65,72,51,40,55,23,52,39,55,50,46,54,50,40,30,74,77,39,74,86,58,54,69,71,63,51,62,76,45,53,72,69,54,52,48,48,53,43,50,50,54,45,49,48,63,49,63,74,42,94,59,53,73,70,55,49,36,50,52,23,44,54,50,37,50,50,32,31,52,50,39,51,49,54,50,52,52,52,54,50,52,65,53,66,77,43,99,57,76,68,87,82,52,52,71,66,58,51,52,52,51,48,54,54,50,54,51,52,50,43,52,50,34,42,55,52,39,53,55,44,47,60,54,43,72,65,55,59,77,76,49,83,46,74,65,47,46,54,50,50,52,52,52,50,46,49,57,54,54,64,75,74,110

Nearest PDB structures (foldseek):
  8t9n-assembly1_A  TM=6.821E-01  e=6.240E-06  Bacillus subtilis
  8t9n-assembly2_B  TM=8.058E-01  e=2.035E-04  Bacillus subtilis
  8hdj-assembly1_B  TM=5.629E-01  e=4.940E-05  Acetivibrio thermocellus DSM 1313
  8heq-assembly1_B  TM=5.226E-01  e=5.217E-05  Acetivibrio thermocellus DSM 1313
  8her-assembly1_B  TM=4.789E-01  e=3.375E-05  Acetivibrio thermocellus DSM 1313

Foldseek 3Di:
DVVVVVVVVVVVVCCVVVVVVVVVVPDAAWWKKKWKDQVFIKIFIAGPVQATQDIFRLDPVSCLLCLPDDRHRDHPLVSLLSSVVSCCLLVSQPLLDLLGEMEMAMATQDPVVRVVVRVVSLVSSCVSCVVVLRDHHYYYPDQAPVLVVLCVVLVGGSRLSLLLVVLCVSPVVDDSNVSSPDDPVVSVVSSRVSSVVVVVVDVDDPVVSSVVSPVVSVVSSVVSVVVVVVVLVVLVVVDPDDPVPDDPVRSVVSSVVVSVVSSVVSNVLNVQLNVVLVVVVNHADGPVSSSVVSVVSSVVSVVVVD

Secondary structure (DSSP, 8-state):
-HHHHHHHHHHHHHHHHHHHHHHHHHSPPPPEEEEEESSSEEEEEE-TT-BEEEEEE-SHHHHHHHTT---TTSBHHHHHHHHHHHHHHHTSS-TT-S--EEEEEEE-SSHHHHHHHHHHHHHHHHHHHHHTT---EEEE----HHHHHHHHHTT--HHHHHHHHHHHHH-TTS-HHHHHHS-HHHHHHHHHHHHHHHHHTSSS-HHHHHHHHHHHHHHHHHHHHHHHHHHHHHHHHT--S-GGG--HHHHHHHHHHHHHHHHHHHHHHHHHHHHHHHHHTTS--SHHHHHHHHHHHHHHHHHTT-

Sequence (306 aa):
MRKIRILQILTAFILFFGLSYIVYIINPKPLTLVSISINPDVELVVNSDYIVEEVLPINEEADVITSDLELIGESIYTATEKIVDAAVETGFIDEYSDKNTIIVTAVNEEEQARKRIEEKVVERIQTHLQTKKIYSLVVKNGVNDEIRQAAKQFNISNGKMLLINRAIIINPELSEEELADMSIKEIQAVIKDNVSERHAKRKESINELREIWKEEKDELIKTKRKNFEDLKASLLEESTVNLESMTKEQKEKMISERLKARKNEIKARIDKVKEAVDNALKDSVSTTDIKNEISRIRQRITEKSN

pLDDT: mean 88.14, std 10.22, range [48.19, 98.69]